Protein 1YNA (pdb70)

Radius of gyration: 15.25 Å; Cα contacts (8 Å, |Δi|>4): 532; chains: 1; bounding box: 39×31×36 Å

Nearest PDB structures (foldseek):
  1yna-assembly1_A  TM=1.005E+00  e=2.051E-40  Thermomyces lanuginosus
  1pvx-assembly1_A  TM=1.001E+00  e=3.755E-35  Paecilomyces variotii
  6kw9-assembly1_A  TM=9.902E-01  e=3.883E-29  Trichoderma reesei RUT C-30
  2d97-assembly1_A  TM=9.860E-01  e=4.570E-28  Trichoderma reesei
  2d98-assembly1_A  TM=9.862E-01  e=6.952E-28  Trichoderma reesei

B-factor: mean 19.56, std 10.35, range [6.0, 70.21]

Foldseek 3Di:
DDDWDWDDDQRKTKGKDWPPQWDKDKADDHDQKIKIWTAFTFKIKMGIHDFFDDLWFKKWKAWDWWWFDWKWKWWWFFFVPPTETETATQATDPDDPCPPFAWLAWFDFQHFIWTKGKDWDQQDQDPVGGHIYMYIYTYTPDHDRTDIGGSNRVLVSCVVSPDDPPGHGGDIGTMMMDGRTTTMIMMGMDTPD

CATH classification: 2.60.120.180

Secondary structure (DSSP, 8-state):
-PPPEEEEETTEEEEEEE-SSS-EEEEE-STTEEEEEE-SSSEEEEEEEESS--SS-EEEEEEEEEEESSEEEEEEEEEETTTEEEEEEEEESSS-TTTTPEEEEEEEETTEEEEEEEEEEEEEEETTEEEEEEEEEEEESS--SSEEEEHHHHHHHHHHTT----SEEEEEEEEEEEES-EEEEEEEEEE--

Solvent-accessible surface area: 8156 Å² total

Structure (mmCIF, N/CA/C/O backbone):
data_1YNA
#
_entry.id   1YNA
#
_cell.length_a   40.960
_cell.length_b   52.570
_cell.length_c   50.470
_cell.angle_alpha   90.00
_cell.angle_beta   100.43
_cell.angle_gamma   90.00
#
_symmetry.space_group_name_H-M   'P 1 21 1'
#
loop_
_entity.id
_entity.type
_entity.pdbx_description
1 polymer ENDO-1,4-BETA-XYLANASE
2 water water
#
loop_
_atom_site.group_PDB
_atom_site.id
_atom_site.type_symbol
_atom_site.label_atom_id
_atom_site.label_alt_id
_atom_site.label_comp_id
_atom_site.label_asym_id
_atom_site.label_entity_id
_atom_site.label_seq_id
_atom_site.pdbx_PDB_ins_code
_atom_site.Cartn_x
_atom_site.Cartn_y
_atom_site.Cartn_z
_atom_site.occupancy
_atom_site.B_iso_or_equiv
_atom_site.auth_seq_id
_atom_site.auth_comp_id
_atom_site.auth_asym_id
_atom_site.auth_atom_id
_atom_site.pdbx_PDB_model_num
ATOM 9 N N . THR A 1 2 ? -15.249 1.681 29.093 1.00 38.52 2 THR A N 1
ATOM 10 C CA . THR A 1 2 ? -14.215 1.220 28.194 1.00 30.24 2 THR A CA 1
ATOM 11 C C . THR A 1 2 ? -14.270 -0.245 27.861 1.00 24.55 2 THR A C 1
ATOM 12 O O . THR A 1 2 ? -14.192 -1.121 28.725 1.00 22.78 2 THR A O 1
ATOM 16 N N . THR A 1 3 ? -14.360 -0.549 26.561 1.00 19.35 3 THR A N 1
ATOM 17 C CA . THR A 1 3 ? -14.334 -1.945 26.118 1.00 15.88 3 THR A CA 1
ATOM 18 C C . THR A 1 3 ? -13.065 -2.621 26.639 1.00 15.74 3 THR A C 1
ATOM 19 O O . THR A 1 3 ? -11.967 -2.098 26.447 1.00 15.67 3 THR A O 1
ATOM 23 N N . PRO A 1 4 ? -13.235 -3.752 27.308 1.00 17.55 4 PRO A N 1
ATOM 24 C CA . PRO A 1 4 ? -12.104 -4.520 27.814 1.00 17.53 4 PRO A C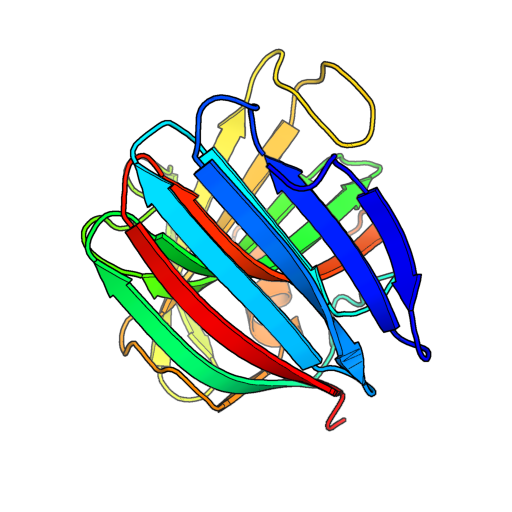A 1
ATOM 25 C C . PRO A 1 4 ? -11.174 -4.985 26.685 1.00 15.96 4 PRO A C 1
ATOM 26 O O . PRO A 1 4 ? -11.621 -5.281 25.582 1.00 15.62 4 PRO A O 1
ATOM 30 N N . ASN A 1 5 ? -9.892 -5.092 27.002 1.00 14.75 5 ASN A N 1
ATOM 31 C CA . ASN A 1 5 ? -8.916 -5.622 26.076 1.00 15.13 5 ASN A CA 1
ATOM 32 C C . ASN A 1 5 ? -9.331 -6.969 25.517 1.00 16.34 5 ASN A C 1
ATOM 33 O O . ASN A 1 5 ? -9.864 -7.827 26.206 1.00 15.07 5 ASN A O 1
ATOM 38 N N . SER A 1 6 ? -9.053 -7.163 24.224 1.00 15.23 6 SER A N 1
ATOM 39 C CA . SER A 1 6 ? -9.491 -8.392 23.564 1.00 14.86 6 SER A CA 1
ATOM 40 C C . SER A 1 6 ? -8.637 -8.646 22.310 1.00 14.87 6 SER A C 1
ATOM 41 O O . SER A 1 6 ? -8.156 -7.708 21.688 1.00 14.57 6 SER A O 1
ATOM 44 N N . GLU A 1 7 ? -8.489 -9.910 21.976 1.00 15.51 7 GLU A N 1
ATOM 45 C CA . GLU A 1 7 ? -7.726 -10.329 20.794 1.00 15.19 7 GLU A CA 1
ATOM 46 C C . GLU A 1 7 ? -8.288 -11.668 20.309 1.00 15.33 7 GLU A C 1
ATOM 47 O O . GLU A 1 7 ? -8.695 -12.493 21.121 1.00 16.36 7 GLU A O 1
ATOM 53 N N . GLY A 1 8 ? -8.330 -11.871 18.992 1.00 13.72 8 GLY A N 1
ATOM 54 C CA . GLY A 1 8 ? -8.802 -13.147 18.479 1.00 14.38 8 GLY A CA 1
ATOM 55 C C . GLY A 1 8 ? -9.342 -13.022 17.062 1.00 14.79 8 GLY A C 1
ATOM 56 O O . GLY A 1 8 ? -8.919 -12.143 16.317 1.00 12.32 8 GLY A O 1
ATOM 57 N N . TRP A 1 9 ? -10.256 -13.913 16.718 1.00 15.87 9 TRP A N 1
ATOM 58 C CA . TRP A 1 9 ? -10.861 -13.974 15.408 1.00 16.80 9 TRP A CA 1
ATOM 59 C C . TRP A 1 9 ? -12.280 -13.431 15.411 1.00 18.25 9 TRP A C 1
ATOM 60 O O . TRP A 1 9 ? -13.039 -13.639 16.356 1.00 18.69 9 TRP A O 1
ATOM 71 N N . HIS A 1 10 ? -12.630 -12.735 14.337 1.00 16.89 10 HIS A N 1
ATOM 72 C CA . HIS A 1 10 ? -13.992 -12.285 14.116 1.00 17.70 10 HIS A CA 1
ATOM 73 C C . HIS A 1 10 ? -14.300 -12.243 12.622 1.00 18.57 10 HIS A C 1
ATOM 74 O O . HIS A 1 10 ? -13.683 -11.485 11.874 1.00 16.42 10 HIS A O 1
ATOM 81 N N . ASP A 1 11 ? -15.223 -13.092 12.185 1.00 19.57 11 ASP A N 1
ATOM 82 C CA . ASP A 1 11 ? -15.671 -13.067 10.797 1.00 21.99 11 ASP A CA 1
ATOM 83 C C . ASP A 1 11 ? -14.543 -13.322 9.817 1.00 21.74 11 ASP A C 1
ATOM 84 O O . ASP A 1 11 ? -14.490 -12.729 8.730 1.00 23.64 11 ASP A O 1
ATOM 89 N N . GLY A 1 12 ? -13.623 -14.215 10.168 1.00 20.49 12 GLY A N 1
ATOM 90 C CA . GLY A 1 12 ? -12.551 -14.563 9.247 1.00 21.38 12 GLY A CA 1
ATOM 91 C C . GLY A 1 12 ? -11.358 -13.646 9.338 1.00 20.27 12 GLY A C 1
ATOM 92 O O . GLY A 1 12 ? -10.312 -13.916 8.733 1.00 22.74 12 GLY A O 1
ATOM 93 N N . TYR A 1 13 ? -11.467 -12.558 10.094 1.00 16.21 13 TYR A N 1
ATOM 94 C CA . TYR A 1 13 ? -10.342 -11.642 10.264 1.00 13.55 13 TYR A CA 1
ATOM 95 C C . TYR A 1 13 ? -9.785 -11.717 11.675 1.00 14.98 13 TYR A C 1
ATOM 96 O O . TYR A 1 13 ? -10.515 -11.966 12.633 1.00 17.22 13 TYR A O 1
ATOM 105 N N . TYR A 1 14 ? -8.478 -11.489 11.802 1.00 12.55 14 TYR A N 1
ATOM 106 C CA . TYR A 1 14 ? -7.898 -11.308 13.129 1.00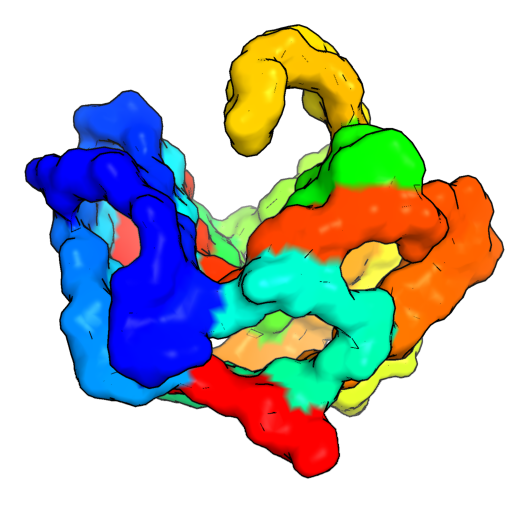 12.02 14 TYR A CA 1
ATOM 107 C C . TYR A 1 14 ? -8.172 -9.895 13.626 1.00 11.74 14 TYR A C 1
ATOM 108 O O . TYR A 1 14 ? -8.288 -8.949 12.858 1.00 12.11 14 TYR A O 1
ATOM 117 N N . TYR A 1 15 ? -8.275 -9.744 14.955 1.00 11.32 15 TYR A N 1
ATOM 118 C CA . TYR A 1 15 ? -8.399 -8.408 15.506 1.00 8.96 15 TYR A CA 1
ATOM 119 C C . TYR A 1 15 ? -7.638 -8.295 16.828 1.00 8.76 15 TYR A C 1
ATOM 120 O O . TYR A 1 15 ? -7.437 -9.288 17.521 1.00 10.09 15 TYR A O 1
ATOM 129 N N . SER A 1 16 ? -7.209 -7.084 17.121 1.00 11.00 16 SER A N 1
ATOM 130 C CA . SER A 1 16 ? -6.592 -6.744 18.391 1.00 12.40 16 SER A CA 1
ATOM 131 C C . SER A 1 16 ? -7.164 -5.416 18.891 1.00 12.35 16 SER A C 1
ATOM 132 O O . SER A 1 16 ? -7.284 -4.466 18.125 1.00 12.38 16 SER A O 1
ATOM 135 N N . TRP A 1 17 ? -7.535 -5.392 20.162 1.00 11.60 17 TRP A N 1
ATOM 136 C CA . TRP A 1 17 ? -8.012 -4.170 20.789 1.00 10.80 17 TRP A CA 1
ATOM 137 C C . TRP A 1 17 ? -7.334 -4.006 22.157 1.00 12.12 17 TRP A C 1
ATOM 138 O O . TRP A 1 17 ? -7.364 -4.913 22.983 1.00 12.15 17 TRP A O 1
ATOM 149 N N . TRP A 1 18 ? -6.671 -2.873 22.321 1.00 12.78 18 TRP A N 1
ATOM 150 C CA . TRP A 1 18 ? -5.930 -2.598 23.533 1.00 15.13 18 TRP A CA 1
ATOM 151 C C . TRP A 1 18 ? -5.998 -1.143 23.942 1.00 14.15 18 TRP A C 1
ATOM 152 O O . TRP A 1 18 ? -5.855 -0.224 23.142 1.00 13.71 18 TRP A O 1
ATOM 163 N N . SER A 1 19 ? -6.223 -0.908 25.239 1.00 12.99 19 SER A N 1
ATOM 164 C CA . SER A 1 19 ? -6.095 0.422 25.799 1.00 12.30 19 SER A CA 1
ATOM 165 C C . SER A 1 19 ? -5.470 0.352 27.192 1.00 14.90 19 SER A C 1
ATOM 166 O O . SER A 1 19 ? -5.460 -0.725 27.805 1.00 16.12 19 SER A O 1
ATOM 169 N N . ASP A 1 20 ? -4.914 1.460 27.650 1.00 17.52 20 ASP A N 1
ATOM 170 C CA . ASP A 1 20 ? -4.236 1.494 28.942 1.00 19.00 20 ASP A CA 1
ATOM 171 C C . ASP A 1 20 ? -5.208 1.648 30.096 1.00 20.65 20 ASP A C 1
ATOM 172 O O . ASP A 1 20 ? -4.791 1.708 31.259 1.00 28.57 20 ASP A O 1
ATOM 177 N N . GLY A 1 21 ? -6.495 1.731 29.795 1.00 20.69 21 GLY A N 1
ATOM 178 C CA . GLY A 1 21 ? -7.542 1.855 30.767 1.00 22.23 21 GLY A CA 1
ATOM 179 C C . GLY A 1 21 ? -7.839 3.269 31.202 1.00 24.42 21 GLY A C 1
ATOM 180 O O . GLY A 1 21 ? -8.829 3.507 31.907 1.00 30.28 21 GLY A O 1
ATOM 181 N N . GLY A 1 22 ? -7.022 4.235 30.797 1.00 20.95 22 GLY A N 1
ATOM 182 C CA . GLY A 1 22 ? -7.220 5.616 31.195 1.00 19.59 22 GLY A CA 1
ATOM 183 C C . GLY A 1 22 ? -8.158 6.371 30.296 1.00 21.30 22 GLY A C 1
ATOM 184 O O . GLY A 1 22 ? -8.738 7.402 30.667 1.00 20.10 22 GLY A O 1
ATOM 185 N N . ALA A 1 23 ? -8.340 5.882 29.060 1.00 20.50 23 ALA A N 1
ATOM 186 C CA . ALA A 1 23 ? -9.215 6.593 28.136 1.00 20.95 23 ALA A CA 1
ATOM 187 C C . ALA A 1 23 ? -10.630 6.024 28.149 1.00 21.52 23 ALA A C 1
ATOM 188 O O . ALA A 1 23 ? -10.836 4.838 28.408 1.00 22.26 23 ALA A O 1
ATOM 190 N N . GLN A 1 24 ? -11.584 6.883 27.846 1.00 21.20 24 GLN A N 1
ATOM 191 C CA . GLN A 1 24 ? -12.957 6.465 27.536 1.00 24.05 24 GLN A CA 1
ATOM 192 C C . GLN A 1 24 ? -12.983 6.006 26.066 1.00 20.54 24 GLN A C 1
ATOM 193 O O . GLN A 1 24 ? -12.566 6.767 25.193 1.00 22.86 24 GLN A O 1
ATOM 199 N N . ALA A 1 25 ? -13.387 4.769 25.819 1.00 16.25 25 ALA A N 1
ATOM 200 C CA . ALA A 1 25 ? -13.337 4.256 24.454 1.00 15.92 25 ALA A CA 1
ATOM 201 C C . ALA A 1 25 ? -14.229 3.054 24.233 1.00 15.78 25 ALA A C 1
ATOM 202 O O . ALA A 1 25 ? -14.357 2.159 25.066 1.00 16.32 25 ALA A O 1
ATOM 204 N N . THR A 1 26 ? -14.837 3.018 23.044 1.00 12.87 26 THR A N 1
ATOM 205 C CA . THR A 1 26 ? -15.665 1.876 22.655 1.00 13.07 26 THR A CA 1
ATOM 206 C C . THR A 1 26 ? -15.108 1.291 21.341 1.00 13.38 26 THR A C 1
ATOM 207 O O . THR A 1 26 ? -14.954 2.043 20.386 1.00 15.34 26 THR A O 1
ATOM 211 N N . TYR A 1 27 ? -14.771 0.024 21.380 1.00 12.69 27 TYR A N 1
ATOM 212 C CA . TYR A 1 27 ? -14.306 -0.721 20.219 1.00 12.76 27 TYR A CA 1
ATOM 213 C C . TYR A 1 27 ? -15.357 -1.757 19.820 1.00 13.72 27 TYR A C 1
ATOM 214 O O . TYR A 1 27 ? -15.847 -2.511 20.658 1.00 12.70 27 TYR A O 1
ATOM 223 N N . THR A 1 28 ? -15.711 -1.771 18.537 1.00 13.22 28 THR A N 1
ATOM 224 C CA . THR A 1 28 ? -16.713 -2.732 18.068 1.00 12.08 28 THR A CA 1
ATOM 225 C C . THR A 1 28 ? -16.250 -3.418 16.790 1.00 11.29 28 THR A C 1
ATOM 226 O O . THR A 1 28 ? -15.862 -2.771 15.825 1.00 12.77 28 THR A O 1
ATOM 230 N N . ASN A 1 29 ? -16.303 -4.749 16.796 1.00 12.88 29 ASN A N 1
ATOM 231 C CA . ASN A 1 29 ? -16.115 -5.499 15.559 1.00 12.53 29 ASN A CA 1
ATOM 232 C C . ASN A 1 29 ? -17.420 -5.488 14.751 1.00 13.43 29 ASN A C 1
ATOM 233 O O . ASN A 1 29 ? -18.422 -6.028 15.195 1.00 14.9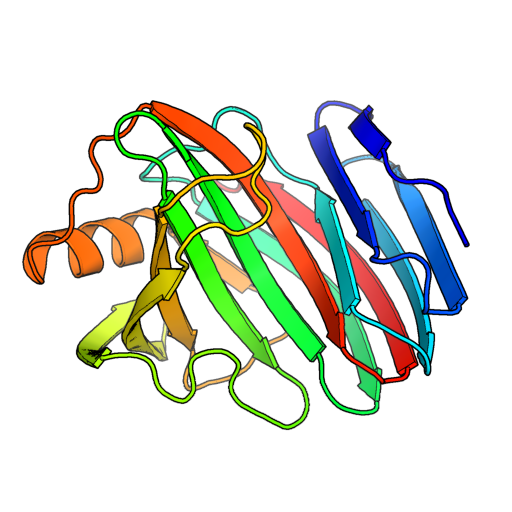8 29 ASN A O 1
ATOM 238 N N . LEU A 1 30 ? -17.347 -4.923 13.556 1.00 13.23 30 LEU A N 1
ATOM 239 C CA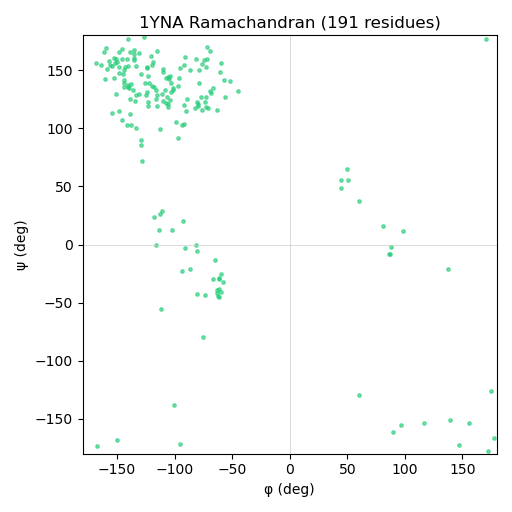 . LEU A 1 30 ? -18.464 -5.023 12.609 1.00 13.53 30 LEU A CA 1
ATOM 240 C C . LEU A 1 30 ? -18.252 -6.173 11.660 1.00 13.95 30 LEU A C 1
ATOM 241 O O . LEU A 1 30 ? -17.349 -7.004 11.869 1.00 13.93 30 LEU A O 1
ATOM 246 N N . GLU A 1 31 ? -19.082 -6.314 10.627 1.00 15.12 31 GLU A N 1
ATOM 247 C CA . GLU A 1 31 ? -18.978 -7.495 9.771 1.00 18.34 31 GLU A CA 1
ATOM 248 C C . GLU A 1 31 ? -17.753 -7.447 8.876 1.00 16.55 31 GLU A C 1
ATOM 249 O O . GLU A 1 31 ? -17.269 -6.377 8.505 1.00 15.33 31 GLU A O 1
ATOM 255 N N . GLY A 1 32 ? -17.261 -8.624 8.505 1.00 15.17 32 GLY A N 1
ATOM 256 C CA . GLY A 1 32 ? -16.137 -8.739 7.601 1.00 17.25 32 GLY A CA 1
ATOM 257 C C . GLY A 1 32 ? -14.889 -8.067 8.134 1.00 14.26 32 GLY A C 1
ATOM 258 O O . GLY A 1 32 ? -14.487 -8.291 9.281 1.00 14.50 32 GLY A O 1
ATOM 259 N N . GLY A 1 33 ? -14.272 -7.228 7.315 1.00 11.86 33 GLY A N 1
ATOM 260 C CA . GLY A 1 33 ? -13.044 -6.555 7.685 1.00 10.89 33 GLY A CA 1
ATOM 261 C C . GLY A 1 33 ? -13.265 -5.205 8.310 1.00 8.64 33 GLY A C 1
ATOM 262 O O . GLY A 1 33 ? -12.369 -4.355 8.343 1.00 11.15 33 GLY A O 1
ATOM 263 N N . THR A 1 34 ? -14.474 -4.966 8.827 1.00 9.07 34 THR A N 1
ATOM 264 C CA . THR A 1 34 ? -14.814 -3.652 9.346 1.00 9.62 34 THR A CA 1
ATOM 265 C C . THR A 1 34 ? -14.786 -3.620 10.871 1.00 10.22 34 THR A C 1
ATOM 266 O O . THR A 1 34 ? -15.229 -4.549 11.534 1.00 8.92 34 THR A O 1
ATOM 270 N N . TYR A 1 35 ? -14.249 -2.522 11.396 1.00 10.37 35 TYR A N 1
ATOM 271 C CA . TYR A 1 35 ? -14.291 -2.246 12.823 1.00 10.94 35 TYR A CA 1
ATOM 272 C C . TYR A 1 35 ? -14.585 -0.772 13.083 1.00 10.96 35 TYR A C 1
ATOM 273 O O . TYR A 1 35 ? -14.486 0.070 12.195 1.00 12.76 35 TYR A O 1
ATOM 282 N N . GLU A 1 36 ? -14.940 -0.467 14.321 1.00 10.77 36 GLU A N 1
ATOM 283 C CA . GLU A 1 36 ? -15.330 0.906 14.672 1.00 11.09 36 GLU A CA 1
ATOM 284 C C . GLU A 1 36 ? -14.753 1.232 16.061 1.00 9.97 36 GLU A C 1
ATOM 285 O O . GLU A 1 36 ? -14.813 0.392 16.954 1.00 12.84 36 GLU A O 1
ATOM 291 N N . ILE A 1 37 ? -14.183 2.412 16.176 1.00 9.63 37 ILE A N 1
ATOM 292 C CA . ILE A 1 37 ? -13.653 2.938 17.401 1.00 9.63 37 ILE A CA 1
ATOM 293 C C . ILE A 1 37 ? -14.138 4.351 17.675 1.00 11.11 37 ILE A C 1
ATOM 294 O O . ILE A 1 37 ? -14.082 5.233 16.817 1.00 13.68 37 ILE A O 1
ATOM 299 N N . SER A 1 38 ? -14.634 4.551 18.885 1.00 10.92 38 SER A N 1
ATOM 300 C CA . SER A 1 38 ? -14.992 5.903 19.336 1.00 11.05 38 SER A CA 1
ATOM 301 C C . SER A 1 38 ? -14.231 6.142 20.657 1.00 11.80 38 SER A C 1
ATOM 302 O O . SER A 1 38 ? -14.283 5.272 21.522 1.00 12.31 38 SER A O 1
ATOM 305 N N . TRP A 1 39 ? -13.526 7.257 20.745 1.00 12.17 39 TRP A N 1
ATOM 306 C CA . TRP A 1 39 ? -12.688 7.519 21.898 1.00 11.73 39 TRP A CA 1
ATOM 307 C C . TRP A 1 39 ? -12.718 8.958 22.371 1.00 11.60 39 TRP A C 1
ATOM 308 O O . TRP A 1 39 ? -12.961 9.891 21.612 1.00 10.19 39 TRP A O 1
ATOM 319 N N . GLY A 1 40 ? -12.446 9.123 23.664 1.00 12.03 40 GLY A N 1
ATOM 320 C CA . GLY A 1 40 ? -12.282 10.388 24.323 1.00 10.86 40 GLY A CA 1
ATOM 321 C C . GLY A 1 40 ? -10.960 10.454 25.085 1.00 9.59 40 GLY A C 1
ATOM 322 O O . GLY A 1 40 ? -10.212 9.478 25.097 1.00 9.99 40 GLY A O 1
ATOM 323 N N . ASP A 1 41 ? -10.698 11.586 25.705 1.00 10.41 41 ASP A N 1
ATOM 324 C CA . ASP A 1 41 ? -9.420 11.842 26.363 1.00 12.33 41 ASP A CA 1
ATOM 325 C C . ASP A 1 41 ? -9.135 10.830 27.455 1.00 13.06 41 ASP A C 1
ATOM 326 O O . ASP A 1 41 ? -10.039 10.223 28.032 1.00 15.80 41 ASP A O 1
ATOM 331 N N . GLY A 1 42 ? -7.851 10.642 27.785 1.00 13.51 42 GLY A N 1
ATOM 332 C CA . GLY A 1 42 ? -7.502 9.889 28.975 1.00 15.31 42 GLY A CA 1
ATOM 333 C C . GLY A 1 42 ? -6.383 8.936 28.846 1.00 15.42 42 GLY A C 1
ATOM 334 O O . GLY A 1 42 ? -5.745 8.499 29.821 1.00 13.70 42 GLY A O 1
ATOM 335 N N . GLY A 1 43 ? -6.040 8.497 27.609 1.00 13.36 43 GLY A N 1
ATOM 336 C CA . GLY A 1 43 ? -4.949 7.528 27.556 1.00 14.65 43 GLY A CA 1
ATOM 337 C C . GLY A 1 43 ? -4.657 7.033 26.154 1.00 14.07 43 GLY A C 1
ATOM 338 O O . GLY A 1 43 ? -5.092 7.616 25.168 1.00 13.47 43 GLY A O 1
ATOM 339 N N . ASN A 1 44 ? -3.882 5.960 26.098 1.00 14.50 44 ASN A N 1
ATOM 340 C CA . ASN A 1 44 ? -3.443 5.358 24.847 1.00 13.35 44 ASN A CA 1
ATOM 341 C C . ASN A 1 44 ? -4.345 4.189 24.483 1.00 11.95 44 ASN A C 1
ATOM 342 O O . ASN A 1 44 ? -4.712 3.368 25.325 1.00 11.65 44 ASN A O 1
ATOM 347 N N . LEU A 1 45 ? -4.715 4.110 23.207 1.00 10.92 45 LEU A N 1
ATOM 348 C CA . LEU A 1 45 ? -5.537 2.979 22.762 1.00 9.65 45 LEU A CA 1
ATOM 349 C C . LEU A 1 45 ? -5.179 2.646 21.302 1.00 9.85 45 LEU A C 1
ATOM 350 O O . LEU A 1 45 ? -4.824 3.539 20.539 1.00 11.65 45 LEU A O 1
ATOM 355 N N . VAL A 1 46 ? -5.282 1.371 20.976 1.00 10.09 46 VAL A N 1
ATOM 356 C CA . VAL A 1 46 ? -4.998 0.911 19.613 1.00 11.30 46 VAL A CA 1
ATOM 357 C C . VAL A 1 46 ? -5.808 -0.320 19.289 1.00 11.13 46 VAL A C 1
ATOM 358 O O . VAL A 1 46 ? -5.878 -1.286 20.050 1.00 11.11 46 VAL A O 1
ATOM 362 N N . GLY A 1 47 ? -6.501 -0.290 18.138 1.00 11.37 47 GLY A N 1
ATOM 363 C CA . GLY A 1 47 ? -7.261 -1.471 17.746 1.00 11.08 47 GLY A CA 1
ATOM 364 C C . GLY A 1 47 ? -7.416 -1.551 16.236 1.00 10.31 47 GLY A C 1
ATOM 365 O O . GLY A 1 47 ? -7.289 -0.547 15.545 1.00 9.72 47 GLY A O 1
ATOM 366 N N . GLY A 1 48 ? -7.722 -2.756 15.751 1.00 11.01 48 GLY A N 1
ATOM 367 C CA . GLY A 1 48 ? -7.956 -2.939 14.336 1.00 11.27 48 GLY A CA 1
ATOM 368 C C . GLY A 1 48 ? -8.062 -4.383 13.919 1.00 9.26 48 GLY A C 1
ATOM 369 O O . GLY A 1 48 ? -7.892 -5.294 14.727 1.00 9.26 48 GLY A O 1
ATOM 370 N N . LYS A 1 49 ? -8.335 -4.583 12.627 1.00 8.35 49 LYS A N 1
ATOM 371 C CA . LYS A 1 49 ? -8.527 -5.903 12.056 1.00 7.13 49 LYS A CA 1
ATOM 372 C C . LYS A 1 49 ? -7.472 -6.185 10.983 1.00 6.00 49 LYS A C 1
ATOM 373 O O . LYS A 1 49 ? -6.913 -5.265 10.394 1.00 8.51 49 LYS A O 1
ATOM 379 N N . GLY A 1 50 ? -7.246 -7.470 10.739 1.00 8.29 50 GLY A N 1
ATOM 380 C CA . GLY A 1 50 ? -6.292 -7.901 9.734 1.00 8.96 50 GLY A CA 1
ATOM 381 C C . GLY A 1 50 ? -6.118 -9.413 9.736 1.00 10.19 50 GLY A C 1
ATOM 382 O O . GLY A 1 50 ? -7.098 -10.151 9.654 1.00 12.82 50 GLY A O 1
ATOM 383 N N . TRP A 1 51 ? -4.874 -9.837 9.857 1.00 9.46 51 TRP A N 1
ATOM 384 C CA . TRP A 1 51 ? -4.454 -11.198 9.678 1.00 9.50 51 TRP A CA 1
ATOM 385 C C . TRP A 1 51 ? -3.487 -11.668 10.759 1.00 10.83 51 TRP A C 1
ATOM 386 O O . TRP A 1 51 ? -2.809 -10.875 11.408 1.00 11.14 51 TRP A O 1
ATOM 397 N N . ASN A 1 52 ? -3.424 -12.980 10.906 1.00 11.27 52 ASN A N 1
ATOM 398 C CA . ASN A 1 52 ? -2.413 -13.626 11.742 1.00 13.17 52 ASN A CA 1
ATOM 399 C C . ASN A 1 52 ? -2.208 -15.059 11.213 1.00 14.64 52 ASN A C 1
ATOM 400 O O . ASN A 1 52 ? -3.155 -15.846 11.275 1.00 17.83 52 ASN A O 1
ATOM 405 N N . PRO A 1 53 ? -1.043 -15.331 10.686 1.00 13.54 53 PRO A N 1
ATOM 406 C CA . PRO A 1 53 ? 0.098 -14.460 10.679 1.00 14.11 53 PRO A CA 1
ATOM 407 C C . PRO A 1 53 ? 0.103 -13.404 9.593 1.00 14.21 53 PRO A C 1
ATOM 408 O O . PRO A 1 53 ? -0.524 -13.522 8.546 1.00 15.95 53 PRO A O 1
ATOM 412 N N . GLY A 1 54 ? 0.905 -12.358 9.829 1.00 12.64 54 GLY A N 1
ATOM 413 C CA . GLY A 1 54 ? 1.193 -11.402 8.774 1.00 13.41 54 GLY A CA 1
ATOM 414 C C . GLY A 1 54 ? 2.127 -12.024 7.726 1.00 14.49 54 GLY A C 1
ATOM 415 O O . GLY A 1 54 ? 2.661 -13.109 7.940 1.00 14.37 54 GLY A O 1
ATOM 416 N N . LEU A 1 55 ? 2.291 -11.317 6.631 1.00 13.57 55 LEU A N 1
ATOM 417 C CA . LEU A 1 55 ? 3.231 -11.660 5.576 1.00 15.12 55 LEU A CA 1
ATOM 418 C C . LEU A 1 55 ? 4.174 -10.485 5.335 1.00 13.85 55 LEU A C 1
ATOM 419 O O . LEU A 1 55 ? 3.811 -9.335 5.581 1.00 15.86 55 LEU A O 1
ATOM 424 N N . ASN A 1 56 ? 5.386 -10.779 4.871 1.00 15.29 56 ASN A N 1
ATOM 425 C CA . ASN A 1 56 ? 6.296 -9.672 4.525 1.00 16.45 56 ASN A CA 1
ATOM 426 C C . ASN A 1 56 ? 5.708 -8.917 3.322 1.00 15.37 56 ASN A C 1
ATOM 427 O O . ASN A 1 56 ? 5.922 -7.717 3.178 1.00 20.95 56 ASN A O 1
ATOM 432 N N . ALA A 1 57 ? 4.974 -9.654 2.499 1.00 14.57 57 ALA A N 1
ATOM 433 C CA . ALA A 1 57 ? 4.413 -9.106 1.271 1.00 15.86 57 ALA A CA 1
ATOM 434 C C . ALA A 1 57 ? 2.932 -9.388 1.133 1.00 15.69 57 ALA A C 1
ATOM 435 O O . ALA A 1 57 ? 2.503 -10.411 0.607 1.00 24.55 57 ALA A O 1
ATOM 437 N N . ARG A 1 58 ? 2.118 -8.468 1.648 1.00 15.28 58 ARG A N 1
ATOM 438 C CA . ARG A 1 58 ? 0.668 -8.558 1.500 1.00 12.91 58 ARG A CA 1
ATOM 439 C C . ARG A 1 58 ? 0.168 -7.239 0.895 1.00 12.36 58 ARG A C 1
ATOM 440 O O . ARG A 1 58 ? 0.674 -6.181 1.259 1.00 14.83 58 ARG A O 1
ATOM 448 N N . ALA A 1 59 ? -0.776 -7.330 -0.026 1.00 12.84 59 ALA A N 1
ATOM 449 C CA . ALA A 1 59 ? -1.374 -6.093 -0.574 1.00 12.47 59 ALA A CA 1
ATOM 450 C C . ALA A 1 59 ? -2.605 -5.763 0.283 1.00 11.91 59 ALA A C 1
ATOM 451 O O . ALA A 1 59 ? -3.614 -6.450 0.197 1.00 12.61 59 ALA A O 1
ATOM 453 N N . ILE A 1 60 ? -2.444 -4.771 1.146 1.00 12.81 60 ILE A N 1
ATOM 454 C CA . ILE A 1 60 ? -3.489 -4.440 2.105 1.00 12.76 60 ILE A CA 1
ATOM 455 C C . ILE A 1 60 ? -4.244 -3.185 1.700 1.00 12.10 60 ILE A C 1
ATOM 456 O O . ILE A 1 60 ? -3.668 -2.121 1.507 1.00 16.57 60 ILE A O 1
ATOM 461 N N . HIS A 1 61 ? -5.565 -3.328 1.597 1.00 12.27 61 HIS A N 1
ATOM 462 C CA . HIS A 1 61 ? -6.412 -2.192 1.259 1.00 12.71 61 HIS A CA 1
ATOM 463 C C . HIS A 1 61 ? -7.204 -1.756 2.499 1.00 13.41 61 HIS A C 1
ATOM 464 O O . HIS A 1 61 ? -7.620 -2.588 3.298 1.00 14.56 61 HIS A O 1
ATOM 471 N N . PHE A 1 62 ? -7.378 -0.452 2.625 1.00 12.00 62 PHE A N 1
ATOM 472 C CA . PHE A 1 62 ? -8.166 0.112 3.705 1.00 12.36 62 PHE A CA 1
ATOM 473 C C . PHE A 1 62 ? -8.938 1.336 3.218 1.00 12.43 62 PHE A C 1
ATOM 474 O O . PHE A 1 62 ? -8.531 2.037 2.302 1.00 11.16 62 PHE A O 1
ATOM 482 N N . GLU A 1 63 ? -10.081 1.549 3.849 1.00 11.53 63 GLU A N 1
ATOM 483 C CA . GLU A 1 63 ? -10.924 2.694 3.546 1.00 13.06 63 GLU A CA 1
ATOM 484 C C . GLU A 1 63 ? -11.897 2.927 4.695 1.00 13.00 63 GLU A C 1
ATOM 485 O O . GLU A 1 63 ? -12.085 2.076 5.557 1.00 13.35 63 GLU A O 1
ATOM 491 N N . GLY A 1 64 ? -12.527 4.099 4.694 1.00 13.88 64 GLY A N 1
ATOM 492 C CA . GLY A 1 64 ? -13.580 4.340 5.663 1.00 13.64 64 GLY A CA 1
ATOM 493 C C . GLY A 1 64 ? -13.508 5.743 6.231 1.00 13.38 64 GLY A C 1
ATOM 494 O O . GLY A 1 64 ? -13.053 6.666 5.569 1.00 17.33 64 GLY A O 1
ATOM 495 N N . VAL A 1 65 ? -13.968 5.863 7.465 1.00 13.14 65 VAL A N 1
ATOM 496 C CA . VAL A 1 65 ? -14.045 7.152 8.145 1.00 14.53 65 VAL A CA 1
ATOM 497 C C . VAL A 1 65 ? -12.934 7.211 9.209 1.00 13.83 65 VAL A C 1
ATOM 498 O O . VAL A 1 65 ? -12.795 6.283 9.997 1.00 14.97 65 VAL A O 1
ATOM 502 N N . TYR A 1 66 ? -12.146 8.260 9.135 1.00 14.59 66 TYR A N 1
ATOM 503 C CA . TYR A 1 66 ? -11.064 8.502 10.084 1.00 15.27 66 TYR A CA 1
ATOM 504 C C . TYR A 1 66 ? -11.097 9.949 10.544 1.00 17.75 66 TYR A C 1
ATOM 505 O O . TYR A 1 66 ? -10.719 10.865 9.813 1.00 18.93 66 TYR A O 1
ATOM 514 N N . GLN A 1 67 ? -11.647 10.175 11.742 1.00 15.93 67 GLN A N 1
ATOM 515 C CA . GLN A 1 67 ? -11.883 11.536 12.209 1.00 15.85 67 GLN A CA 1
ATOM 516 C C . GLN A 1 67 ? -11.296 11.760 13.591 1.00 15.13 67 GLN A C 1
ATOM 517 O O . GLN A 1 67 ? -12.001 11.859 14.593 1.00 14.47 67 GLN A O 1
ATOM 523 N N . PRO A 1 68 ? -9.970 11.831 13.656 1.00 16.41 68 PRO A N 1
ATOM 524 C CA . PRO A 1 68 ? -9.332 12.115 14.951 1.00 16.63 68 PRO A CA 1
ATOM 525 C C . PRO A 1 68 ? -9.461 13.603 15.296 1.00 17.57 68 PRO A C 1
ATOM 526 O O . PRO A 1 68 ? -9.578 14.447 14.408 1.00 16.64 68 PRO A O 1
ATOM 530 N N . ASN A 1 69 ? -9.403 13.898 16.581 1.00 17.95 69 ASN A N 1
ATOM 531 C CA . ASN A 1 69 ? -9.269 15.288 17.047 1.00 20.86 69 ASN A CA 1
ATOM 532 C C . ASN A 1 69 ? -8.105 15.335 18.051 1.00 20.08 69 ASN A C 1
ATOM 533 O O . ASN A 1 69 ? -8.307 15.137 19.244 1.00 21.35 69 ASN A O 1
ATOM 538 N N . GLY A 1 70 ? -6.902 15.482 17.521 1.00 17.97 70 GLY A N 1
ATOM 539 C CA . GLY A 1 70 ? -5.696 15.455 18.318 1.00 17.97 70 GLY A CA 1
ATOM 540 C C . GLY A 1 70 ? -4.788 14.286 17.941 1.00 17.95 70 GLY A C 1
ATOM 541 O O . GLY A 1 70 ? -4.822 13.831 16.799 1.00 21.26 70 GLY A O 1
ATOM 542 N N . ASN A 1 71 ? -3.982 13.848 18.886 1.00 16.62 71 ASN A N 1
ATOM 543 C CA . ASN A 1 71 ? -2.966 12.837 18.716 1.00 15.33 71 ASN A CA 1
ATOM 544 C C . ASN A 1 71 ? -3.564 11.484 18.339 1.00 15.24 71 ASN A C 1
ATOM 545 O O . ASN A 1 71 ? -4.287 10.880 19.131 1.00 14.78 71 ASN A O 1
ATOM 550 N N . SER A 1 72 ? -3.240 11.022 17.139 1.00 12.32 72 SER A N 1
ATOM 551 C CA . SER A 1 72 ? -3.825 9.782 16.610 1.00 10.61 72 SER A CA 1
ATOM 552 C C . SER A 1 72 ? -3.057 9.364 15.353 1.00 9.52 72 SER A C 1
ATOM 553 O O . SER A 1 72 ? -2.454 10.190 14.674 1.00 12.03 72 SER A O 1
ATOM 556 N N . TYR A 1 73 ? -3.104 8.075 15.044 1.00 9.63 73 TYR A N 1
ATOM 557 C CA . TYR A 1 73 ? -2.570 7.611 13.781 1.00 11.57 73 TYR A CA 1
ATOM 558 C C . TYR A 1 73 ? -3.363 6.447 13.216 1.00 11.30 73 TYR A C 1
ATOM 559 O O . TYR A 1 73 ? -4.094 5.772 13.941 1.00 9.47 73 TYR A O 1
ATOM 568 N N . LEU A 1 74 ? -3.212 6.256 11.922 1.00 10.03 74 LEU A N 1
ATOM 569 C CA . LEU A 1 74 ? -3.790 5.128 11.182 1.00 10.14 74 LEU A CA 1
ATOM 570 C C . LEU A 1 74 ? -2.627 4.397 10.491 1.00 10.34 74 LEU A C 1
ATOM 571 O O . LEU A 1 74 ? -1.852 5.025 9.773 1.00 10.05 74 LEU A O 1
ATOM 576 N N . ALA A 1 75 ? -2.431 3.129 10.824 1.00 9.77 75 ALA A N 1
ATOM 577 C CA . ALA A 1 75 ? -1.234 2.431 10.351 1.00 10.82 75 ALA A CA 1
ATOM 578 C C . ALA A 1 75 ? -1.462 0.957 10.122 1.00 10.73 75 ALA A C 1
ATOM 579 O O . ALA A 1 75 ? -2.253 0.296 10.790 1.00 12.47 75 ALA A O 1
ATOM 581 N N . VAL A 1 76 ? -0.669 0.395 9.196 1.00 9.23 76 VAL A N 1
ATOM 582 C CA . VAL A 1 76 ? -0.497 -1.065 9.199 1.00 7.99 76 VAL A CA 1
ATOM 583 C C . VAL A 1 76 ? 0.485 -1.392 10.343 1.00 9.62 76 VAL A C 1
ATOM 584 O O . VAL A 1 76 ? 1.520 -0.741 10.457 1.00 12.24 76 VAL A O 1
ATOM 588 N N . TYR A 1 77 ? 0.073 -2.285 11.204 1.00 9.47 77 TYR A N 1
ATOM 589 C CA . TYR A 1 77 ? 0.740 -2.478 12.507 1.00 11.33 77 TYR A CA 1
ATOM 590 C C . TYR A 1 77 ? 0.816 -3.960 12.815 1.00 10.85 77 TYR A C 1
ATOM 591 O O . TYR A 1 77 ? -0.147 -4.710 12.641 1.00 11.65 77 TYR A O 1
ATOM 600 N N . GLY A 1 78 ? 1.984 -4.421 13.269 1.00 9.02 78 GLY A N 1
ATOM 601 C CA . GLY A 1 78 ? 2.080 -5.829 13.626 1.00 8.00 78 GLY A CA 1
ATOM 602 C C . GLY A 1 78 ? 3.349 -6.144 14.398 1.00 8.55 78 GLY A C 1
ATOM 603 O O . GLY A 1 78 ? 4.113 -5.246 14.754 1.00 11.71 78 GLY A O 1
ATOM 604 N N . TRP A 1 79 ? 3.557 -7.429 14.622 1.00 9.33 79 TRP A N 1
ATOM 605 C CA . TRP A 1 79 ? 4.720 -7.913 15.365 1.00 10.61 79 TRP A CA 1
ATOM 606 C C . TRP A 1 79 ? 5.349 -9.096 14.594 1.00 11.87 79 TRP A C 1
ATOM 607 O O . TRP A 1 79 ? 4.647 -9.812 13.895 1.00 11.77 79 TRP A O 1
ATOM 618 N N . THR A 1 80 ? 6.633 -9.271 14.802 1.00 10.89 80 THR A N 1
ATOM 619 C CA . THR A 1 80 ? 7.344 -10.497 14.576 1.00 10.82 80 THR A CA 1
ATOM 620 C C . THR A 1 80 ? 7.986 -10.963 15.908 1.00 12.10 80 THR A C 1
ATOM 621 O O . THR A 1 80 ? 8.115 -10.145 16.817 1.00 12.22 80 THR A O 1
ATOM 625 N N . ARG A 1 81 ? 8.353 -12.214 15.942 1.00 13.25 81 ARG A N 1
ATOM 626 C CA . ARG A 1 81 ? 9.134 -12.811 17.019 1.00 14.85 81 ARG A CA 1
ATOM 627 C C . ARG A 1 81 ? 10.456 -13.349 16.429 1.00 16.98 81 ARG A C 1
ATOM 628 O O . ARG A 1 81 ? 10.508 -13.667 15.245 1.00 15.15 81 ARG A O 1
ATOM 636 N N . ASN A 1 82 ? 11.469 -13.436 17.272 1.00 17.02 82 ASN A N 1
ATOM 637 C CA . ASN A 1 82 ? 12.755 -13.986 16.856 1.00 19.65 82 ASN A CA 1
ATOM 638 C C . ASN A 1 82 ? 13.247 -13.349 15.569 1.00 19.82 82 ASN A C 1
ATOM 639 O O . ASN A 1 82 ? 13.388 -14.028 14.548 1.00 24.21 82 ASN A O 1
ATOM 644 N N . PRO A 1 83 ? 13.536 -12.058 15.614 1.00 19.37 83 PRO A N 1
ATOM 645 C CA . PRO A 1 83 ? 13.454 -11.273 16.834 1.00 19.67 83 PRO A CA 1
ATOM 646 C C . PRO A 1 83 ? 12.106 -10.609 17.060 1.00 19.43 83 PRO A C 1
ATOM 647 O O . PRO A 1 83 ? 11.306 -10.419 16.151 1.00 13.48 83 PRO A O 1
ATOM 651 N N . LEU A 1 84 ? 11.879 -10.216 18.317 1.00 17.84 84 LEU A N 1
ATOM 652 C CA . LEU A 1 84 ? 10.685 -9.474 18.689 1.00 16.20 84 LEU A CA 1
ATOM 653 C C . LEU A 1 84 ? 10.753 -8.051 18.123 1.00 16.20 84 LEU A C 1
ATOM 654 O O . LEU A 1 84 ? 11.638 -7.278 18.493 1.00 13.80 84 LEU A O 1
ATOM 659 N N . VAL A 1 85 ? 9.810 -7.741 17.250 1.00 14.20 85 VAL A N 1
ATOM 660 C CA . VAL A 1 85 ? 9.764 -6.436 16.599 1.00 13.00 85 VAL A CA 1
ATOM 661 C C . VAL A 1 85 ? 8.302 -5.961 16.498 1.00 11.13 85 VAL A C 1
ATOM 662 O O . VAL A 1 85 ? 7.436 -6.758 16.160 1.00 13.12 85 VAL A O 1
ATOM 666 N N . GLU A 1 86 ? 8.105 -4.695 16.780 1.00 10.65 86 GLU A N 1
ATOM 667 C CA . GLU A 1 86 ? 6.811 -4.024 16.559 1.00 11.96 86 GLU A CA 1
ATOM 668 C C . GLU A 1 86 ? 6.985 -3.041 15.398 1.00 12.39 86 GLU A C 1
ATOM 669 O O . GLU A 1 86 ? 7.892 -2.204 15.432 1.00 14.95 86 GLU A O 1
ATOM 675 N N . TYR A 1 87 ? 6.170 -3.181 14.353 1.00 10.49 87 TYR A N 1
ATOM 676 C CA . TYR A 1 87 ? 6.385 -2.344 13.170 1.00 11.02 87 TYR A CA 1
ATOM 677 C C . TYR A 1 87 ? 5.129 -1.561 12.811 1.00 10.97 87 TYR A C 1
ATOM 678 O O . TYR A 1 87 ? 4.019 -1.965 13.160 1.00 10.59 87 TYR A O 1
ATOM 687 N N . TYR A 1 88 ? 5.339 -0.420 12.170 1.00 9.83 88 TYR A N 1
ATOM 688 C CA . TYR A 1 88 ? 4.321 0.532 11.818 1.00 10.38 88 TYR A CA 1
ATOM 689 C C . TYR A 1 88 ? 4.577 1.075 10.386 1.00 11.71 88 TYR A C 1
ATOM 690 O O . TYR A 1 88 ? 5.639 1.640 10.149 1.00 12.83 88 TYR A O 1
ATOM 699 N N . ILE A 1 89 ? 3.563 0.949 9.564 1.00 11.22 89 ILE A N 1
ATOM 700 C CA . ILE A 1 89 ? 3.510 1.694 8.287 1.00 9.61 89 ILE A CA 1
ATOM 701 C C . ILE A 1 89 ? 2.368 2.699 8.400 1.00 8.77 89 ILE A C 1
ATOM 702 O O . ILE A 1 89 ? 1.195 2.318 8.392 1.00 8.97 89 ILE A O 1
ATOM 707 N N . VAL A 1 90 ? 2.732 3.940 8.696 1.00 8.59 90 VAL A N 1
ATOM 708 C CA . VAL A 1 90 ? 1.796 4.972 9.081 1.00 8.98 90 VAL A CA 1
ATOM 709 C C . VAL A 1 90 ? 1.272 5.751 7.881 1.00 11.20 90 VAL A C 1
ATOM 710 O O . VAL A 1 90 ? 2.037 6.428 7.192 1.00 12.53 90 VAL A O 1
ATOM 714 N N . GLU A 1 91 ? -0.022 5.619 7.636 1.00 11.79 91 GLU A N 1
ATOM 715 C CA . GLU A 1 91 ? -0.677 6.161 6.455 1.00 10.82 91 GLU A CA 1
ATOM 716 C C . GLU A 1 91 ? -1.273 7.532 6.708 1.00 12.09 91 GLU A C 1
ATOM 717 O O . GLU A 1 91 ? -1.483 8.327 5.796 1.00 13.45 91 GLU A O 1
ATOM 723 N N . ASN A 1 92 ? -1.549 7.825 7.978 1.00 11.50 92 ASN A N 1
ATOM 724 C CA . ASN A 1 92 ? -2.120 9.135 8.335 1.00 10.37 92 ASN A CA 1
ATOM 725 C C . ASN A 1 92 ? -1.945 9.325 9.859 1.00 11.20 92 ASN A C 1
ATOM 726 O O . ASN A 1 92 ? -1.820 8.340 10.582 1.00 11.76 92 ASN A O 1
ATOM 731 N N . PHE A 1 93 ? -1.894 10.566 10.282 1.00 13.84 93 PHE A N 1
ATOM 732 C CA . PHE A 1 93 ? -1.739 10.897 11.694 1.00 18.46 93 PHE A CA 1
ATOM 733 C C . PHE A 1 93 ? -2.325 12.271 11.985 1.00 23.44 93 PHE A C 1
ATOM 734 O O . PHE A 1 93 ? -2.438 13.093 11.069 1.00 23.56 93 PHE A O 1
ATOM 742 N N . GLY A 1 94 ? -2.753 12.485 13.216 1.00 26.16 94 GLY A N 1
ATOM 743 C CA . GLY A 1 94 ? -3.479 13.680 13.597 1.00 28.70 94 GLY A CA 1
ATOM 744 C C . GLY A 1 94 ? -2.603 14.905 13.714 1.00 32.02 94 GLY A C 1
ATOM 745 O O . GLY A 1 94 ? -2.586 15.754 12.818 1.00 45.16 94 GLY A O 1
ATOM 746 N N . THR A 1 95 ? -1.885 15.033 14.827 1.00 31.34 95 THR A N 1
ATOM 747 C CA . THR A 1 95 ? -1.092 16.211 15.099 1.00 32.51 95 THR A CA 1
ATOM 748 C C . THR A 1 95 ? 0.392 15.967 15.069 1.00 33.80 95 THR A C 1
ATOM 749 O O . THR A 1 95 ? 1.143 16.623 14.335 1.00 43.11 95 THR A O 1
ATOM 753 N N . TYR A 1 96 ? 0.879 15.011 15.870 1.00 31.89 96 TYR A N 1
ATOM 754 C CA . TYR A 1 96 ? 2.316 14.756 15.885 1.00 33.70 96 TYR A CA 1
ATOM 755 C C . TYR A 1 96 ? 2.688 13.481 15.161 1.00 28.29 96 TYR A C 1
ATOM 756 O O . TYR A 1 96 ? 1.937 12.500 15.170 1.00 21.05 96 TYR A O 1
ATOM 765 N N . ASP A 1 97 ? 3.835 13.487 14.492 1.00 24.96 97 ASP A N 1
ATOM 766 C CA . ASP A 1 97 ? 4.331 12.273 13.816 1.00 23.11 97 ASP A CA 1
ATOM 767 C C . ASP A 1 97 ? 4.819 11.283 14.872 1.00 20.39 97 ASP A C 1
ATOM 768 O O . ASP A 1 97 ? 5.735 11.584 15.632 1.00 21.66 97 ASP A O 1
ATOM 773 N N . PRO A 1 98 ? 4.190 10.112 14.915 1.00 18.85 98 PRO A N 1
ATOM 774 C CA . PRO A 1 98 ? 4.462 9.147 15.966 1.00 18.79 98 PRO A CA 1
ATOM 775 C C . PRO A 1 98 ? 5.875 8.605 15.946 1.00 19.50 98 PRO A C 1
ATOM 776 O O . PRO A 1 98 ? 6.315 7.959 16.903 1.00 19.88 98 PRO A O 1
ATOM 780 N N . SER A 1 99 ? 6.606 8.843 14.856 1.00 18.21 99 SER A N 1
ATOM 781 C CA . SER A 1 99 ? 7.965 8.302 14.748 1.00 19.30 99 SER A CA 1
ATOM 782 C C . SER A 1 99 ? 8.990 9.294 15.284 1.00 22.24 99 SER A C 1
ATOM 783 O O . SER A 1 99 ? 10.189 9.010 15.303 1.00 24.15 99 SER A O 1
ATOM 786 N N . SER A 1 100 ? 8.522 10.467 15.693 1.00 24.92 100 SER A N 1
ATOM 787 C CA . SER A 1 100 ? 9.423 11.500 16.200 1.00 28.86 100 SER A CA 1
ATOM 788 C C . SER A 1 100 ? 10.439 10.914 17.174 1.00 29.01 100 SER A C 1
ATOM 789 O O . SER A 1 100 ? 10.090 10.166 18.083 1.00 30.11 100 SER A O 1
ATOM 792 N N . GLY A 1 101 ? 11.708 11.267 16.974 1.00 30.05 101 GLY A N 1
ATOM 793 C CA . GLY A 1 101 ? 12.769 10.796 17.843 1.00 30.94 101 GLY A CA 1
ATOM 794 C C . GLY A 1 101 ? 13.347 9.475 17.415 1.00 30.74 101 GLY A C 1
ATOM 795 O O . GLY A 1 101 ? 14.278 8.945 18.028 1.00 37.16 101 GLY A O 1
ATOM 796 N N . ALA A 1 102 ? 12.799 8.886 16.342 1.00 26.38 102 ALA A N 1
ATOM 797 C CA . ALA A 1 102 ? 13.398 7.621 15.870 1.00 23.60 102 ALA A CA 1
ATOM 798 C C . ALA A 1 102 ? 14.720 7.939 15.162 1.00 21.25 102 ALA A C 1
ATOM 799 O O . ALA A 1 102 ? 14.929 9.069 14.723 1.00 20.21 102 ALA A O 1
ATOM 801 N N . THR A 1 103 ? 15.585 6.946 15.060 1.00 19.55 103 THR A N 1
ATOM 802 C CA . THR A 1 103 ? 16.819 7.102 14.272 1.00 19.52 103 THR A CA 1
ATOM 803 C C . THR A 1 103 ? 16.456 7.092 12.780 1.00 19.66 103 THR A C 1
ATOM 804 O O . THR A 1 103 ? 15.780 6.172 12.322 1.00 17.65 103 THR A O 1
ATOM 808 N N . ASP A 1 104 ? 16.906 8.105 12.069 1.00 19.26 104 ASP A N 1
ATOM 809 C CA . ASP A 1 104 ? 16.560 8.292 10.658 1.00 20.79 104 ASP A CA 1
ATOM 810 C C . ASP A 1 104 ? 17.285 7.300 9.773 1.00 19.38 104 ASP A C 1
ATOM 811 O O . ASP A 1 104 ? 18.517 7.224 9.782 1.00 22.33 104 ASP A O 1
ATOM 816 N N . LEU A 1 105 ? 16.532 6.514 9.003 1.00 16.75 105 LEU A N 1
ATOM 817 C CA . LEU A 1 105 ? 17.119 5.494 8.148 1.00 15.49 105 LEU A CA 1
ATOM 818 C C . LEU A 1 105 ? 16.918 5.820 6.673 1.00 17.54 105 LEU A C 1
ATOM 819 O O . LEU A 1 105 ? 17.121 4.976 5.804 1.00 27.02 105 LEU A O 1
ATOM 824 N N . GLY A 1 106 ? 16.497 7.052 6.394 1.00 18.11 106 GLY A N 1
ATOM 825 C CA . GLY A 1 106 ? 16.309 7.486 5.024 1.00 18.85 106 GLY A CA 1
ATOM 826 C C . GLY A 1 106 ? 14.879 7.369 4.553 1.00 19.86 106 GLY A C 1
ATOM 827 O O . GLY A 1 106 ? 13.940 7.420 5.348 1.00 20.42 106 GLY A O 1
ATOM 828 N N . THR A 1 107 ? 14.699 7.257 3.241 1.00 19.97 107 THR A N 1
ATOM 829 C CA . THR A 1 107 ? 13.387 7.284 2.630 1.00 20.01 107 THR A CA 1
ATOM 830 C C . THR A 1 107 ? 13.240 6.180 1.584 1.00 20.06 107 THR A C 1
ATOM 831 O O . THR A 1 107 ? 14.210 5.590 1.126 1.00 21.02 107 THR A O 1
ATOM 835 N N . VAL A 1 108 ? 11.996 5.927 1.219 1.00 19.27 108 VAL A N 1
ATOM 836 C CA . VAL A 1 108 ? 11.671 4.990 0.153 1.00 18.82 108 VAL A CA 1
ATOM 837 C C . VAL A 1 108 ? 10.348 5.418 -0.496 1.00 20.20 108 VAL A C 1
ATOM 838 O O . VAL A 1 108 ? 9.543 6.095 0.146 1.00 20.60 108 VAL A O 1
ATOM 842 N N . GLU A 1 109 ? 10.150 5.022 -1.736 1.00 20.48 109 GLU A N 1
ATOM 843 C CA . GLU A 1 109 ? 8.905 5.348 -2.438 1.00 22.92 109 GLU A CA 1
ATOM 844 C C . GLU A 1 109 ? 8.034 4.102 -2.543 1.00 18.07 109 GLU A C 1
ATOM 845 O O . GLU A 1 109 ? 8.444 3.104 -3.125 1.00 19.94 109 GLU A O 1
ATOM 851 N N . CYS A 1 110 ? 6.850 4.158 -1.950 1.00 16.01 110 CYS A N 1
ATOM 852 C CA . CYS A 1 110 ? 5.926 3.021 -1.998 1.00 15.97 110 CYS A CA 1
ATOM 853 C C . CYS A 1 110 ? 4.503 3.568 -2.240 1.00 15.34 110 CYS A C 1
ATOM 854 O O . CYS A 1 110 ? 4.146 4.579 -1.648 1.00 15.31 110 CYS A O 1
ATOM 857 N N . ASP A 1 111 ? 3.776 2.884 -3.095 1.00 17.25 111 ASP A N 1
ATOM 858 C CA . ASP A 1 111 ? 2.372 3.187 -3.328 1.00 19.33 111 ASP A CA 1
ATOM 859 C C . ASP A 1 111 ? 2.109 4.670 -3.466 1.00 19.03 111 ASP A C 1
ATOM 860 O O . ASP A 1 111 ? 1.190 5.215 -2.849 1.00 20.00 111 ASP A O 1
ATOM 865 N N . GLY A 1 112 ? 2.905 5.338 -4.297 1.00 18.44 112 GLY A N 1
ATOM 866 C CA . GLY A 1 112 ? 2.674 6.685 -4.710 1.00 17.15 112 GLY A CA 1
ATOM 867 C C . GLY A 1 112 ? 3.093 7.762 -3.765 1.00 16.11 112 GLY A C 1
ATOM 868 O O . GLY A 1 112 ? 2.688 8.923 -3.901 1.00 19.53 112 GLY A O 1
ATOM 869 N N . SER A 1 113 ? 3.937 7.451 -2.774 1.00 14.92 113 SER A N 1
ATOM 870 C CA . SER A 1 113 ? 4.404 8.517 -1.872 1.00 13.10 113 SER A CA 1
ATOM 871 C C . SER A 1 113 ? 5.801 8.164 -1.334 1.00 12.64 113 SER A C 1
ATOM 872 O O . SER A 1 113 ? 6.174 7.000 -1.308 1.00 17.10 113 SER A O 1
ATOM 875 N N . ILE A 1 114 ? 6.507 9.177 -0.876 1.00 14.32 114 ILE A N 1
ATOM 876 C CA . ILE A 1 114 ? 7.753 8.979 -0.119 1.00 14.68 114 ILE A CA 1
ATOM 877 C C . ILE A 1 114 ? 7.370 8.610 1.333 1.00 14.47 114 ILE A C 1
ATOM 878 O O . ILE A 1 114 ? 6.399 9.171 1.848 1.00 15.76 114 ILE A O 1
ATOM 883 N N . TYR A 1 115 ? 8.083 7.675 1.907 1.00 13.17 115 TYR A N 1
ATOM 884 C CA . TYR A 1 115 ? 7.937 7.299 3.316 1.00 12.68 115 TYR A CA 1
ATOM 885 C C . TYR A 1 115 ? 9.278 7.546 4.036 1.00 13.56 115 TYR A C 1
ATOM 886 O O . TYR A 1 115 ? 10.332 7.222 3.489 1.00 13.84 115 TYR A O 1
ATOM 895 N N . ARG A 1 116 ? 9.212 8.115 5.224 1.00 13.40 116 ARG A N 1
ATOM 896 C CA . ARG A 1 116 ? 10.403 8.278 6.059 1.00 15.85 116 ARG A CA 1
ATOM 897 C C . ARG A 1 116 ? 10.578 7.032 6.945 1.00 15.32 116 ARG A C 1
ATOM 898 O O . ARG A 1 116 ? 9.644 6.646 7.641 1.00 14.13 116 ARG A O 1
ATOM 906 N N . LEU A 1 117 ? 11.748 6.433 6.867 1.00 13.83 117 LEU A N 1
ATOM 907 C CA . LEU A 1 117 ? 12.071 5.223 7.608 1.00 14.22 117 LEU A CA 1
ATOM 908 C C . LEU A 1 117 ? 12.813 5.571 8.898 1.00 15.22 117 LEU A C 1
ATOM 909 O O . LEU A 1 117 ? 13.642 6.467 8.925 1.00 15.37 117 LEU A O 1
ATOM 914 N N . GLY A 1 118 ? 12.525 4.807 9.949 1.00 15.37 118 GLY A N 1
ATOM 915 C CA . GLY A 1 118 ? 13.207 5.007 11.218 1.00 14.41 118 GLY A CA 1
ATOM 916 C C . GLY A 1 118 ? 13.123 3.791 12.107 1.00 13.87 118 GLY A C 1
ATOM 917 O O . GLY A 1 118 ? 12.370 2.849 11.864 1.00 14.39 118 GLY A O 1
ATOM 918 N N . LYS A 1 119 ? 13.910 3.808 13.183 1.00 14.82 119 LYS A N 1
ATOM 919 C CA . LYS A 1 119 ? 13.844 2.730 14.159 1.00 15.14 119 LYS A CA 1
ATOM 920 C C . LYS A 1 119 ? 14.073 3.293 15.561 1.00 15.86 119 LYS A C 1
ATOM 921 O O . LYS A 1 119 ? 14.798 4.272 15.717 1.00 15.28 119 LYS A O 1
ATOM 927 N N . THR A 1 120 ? 13.412 2.698 16.535 1.00 17.46 120 THR A N 1
ATOM 928 C CA . THR A 1 120 ? 13.622 3.035 17.942 1.00 20.37 120 THR A CA 1
ATOM 929 C C . THR A 1 120 ? 13.710 1.726 18.743 1.00 19.89 120 THR A C 1
ATOM 930 O O . THR A 1 120 ? 13.388 0.662 18.223 1.00 17.11 120 THR A O 1
ATOM 934 N N . THR A 1 121 ? 14.160 1.826 19.981 1.00 21.47 121 THR A N 1
ATOM 935 C CA . THR A 1 121 ? 14.238 0.650 20.844 1.00 23.47 121 THR A CA 1
ATOM 936 C C . THR A 1 121 ? 13.454 0.897 22.131 1.00 24.02 121 THR A C 1
ATOM 937 O O . THR A 1 121 ? 13.571 1.957 22.739 1.00 24.06 121 THR A O 1
ATOM 941 N N . ARG A 1 122 ? 12.611 -0.062 22.484 1.00 25.66 122 ARG A N 1
ATOM 942 C CA . ARG A 1 122 ? 11.844 0.017 23.731 1.00 28.26 122 ARG A CA 1
ATOM 943 C C . ARG A 1 122 ? 12.450 -0.963 24.740 1.00 28.27 122 ARG A C 1
ATOM 944 O O . ARG A 1 122 ? 12.562 -2.156 24.458 1.00 25.58 122 ARG A O 1
ATOM 952 N N . VAL A 1 123 ? 12.887 -0.436 25.876 1.00 30.46 123 VAL A N 1
ATOM 953 C CA . VAL A 1 123 ? 13.539 -1.280 26.882 1.00 32.30 123 VAL A CA 1
ATOM 954 C C . VAL A 1 123 ? 12.568 -1.613 28.006 1.00 30.93 123 VAL A C 1
ATOM 955 O O . VAL A 1 123 ? 11.843 -0.742 28.486 1.00 30.94 123 VAL A O 1
ATOM 959 N N . ASN A 1 124 ? 12.517 -2.885 28.377 1.00 32.40 124 ASN A N 1
ATOM 960 C CA . ASN A 1 124 ? 11.617 -3.344 29.429 1.00 33.48 124 ASN A CA 1
ATOM 961 C C . ASN A 1 124 ? 10.231 -2.7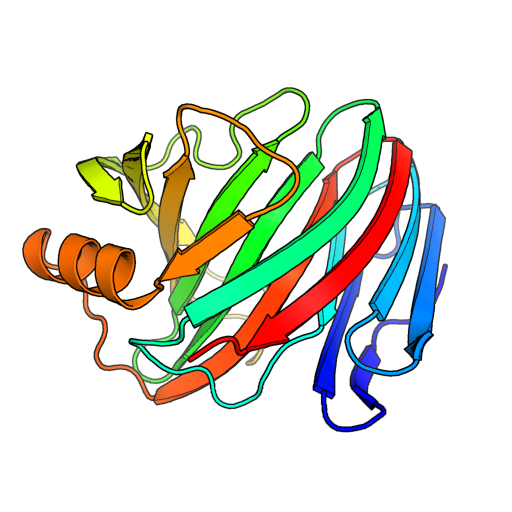47 29.286 1.00 30.64 124 ASN A C 1
ATOM 962 O O . ASN A 1 124 ? 9.700 -2.127 30.210 1.00 32.59 124 ASN A O 1
ATOM 967 N N . ALA A 1 125 ? 9.631 -2.938 28.109 1.00 27.22 125 ALA A N 1
ATOM 968 C CA . ALA A 1 125 ? 8.315 -2.401 27.829 1.00 25.67 125 ALA A CA 1
ATOM 969 C C . ALA A 1 125 ? 7.284 -3.506 27.603 1.00 24.16 125 ALA A C 1
ATOM 970 O O . ALA A 1 125 ? 7.626 -4.667 27.390 1.00 23.56 125 ALA A O 1
ATOM 972 N N . PRO A 1 126 ? 6.019 -3.119 27.619 1.00 24.41 126 PRO A N 1
ATOM 973 C CA . PRO A 1 126 ? 4.916 -4.063 27.437 1.00 26.41 126 PRO A CA 1
ATOM 974 C C . PRO A 1 126 ? 4.880 -4.588 25.997 1.00 25.36 126 PRO A C 1
ATOM 975 O O . PRO A 1 126 ? 4.927 -3.804 25.053 1.00 22.31 126 PRO A O 1
ATOM 979 N N . SER A 1 127 ? 4.770 -5.901 25.861 1.00 24.01 127 SER A N 1
ATOM 980 C CA . SER A 1 127 ? 4.712 -6.514 24.532 1.00 21.20 127 SER A CA 1
ATOM 981 C C . SER A 1 127 ? 3.708 -7.655 24.505 1.00 22.73 127 SER A C 1
ATOM 982 O O . SER A 1 127 ? 3.111 -8.002 25.524 1.00 21.82 127 SER A O 1
ATOM 985 N N . ILE A 1 128 ? 3.524 -8.253 23.329 1.00 21.78 128 ILE A N 1
ATOM 986 C CA . ILE A 1 128 ? 2.607 -9.384 23.208 1.00 20.50 128 ILE A CA 1
ATOM 987 C C . ILE A 1 128 ? 3.065 -10.523 24.125 1.00 21.22 128 ILE A C 1
ATOM 988 O O . ILE A 1 128 ? 2.258 -11.351 24.536 1.00 26.73 128 ILE A O 1
ATOM 993 N N . ASP A 1 129 ? 4.358 -10.547 24.417 1.00 20.10 129 ASP A N 1
ATOM 994 C CA . ASP A 1 129 ? 4.966 -11.607 25.190 1.00 19.50 129 ASP A CA 1
ATOM 995 C C . ASP A 1 129 ? 5.430 -11.158 26.561 1.00 20.98 129 ASP A C 1
ATOM 996 O O . ASP A 1 129 ? 6.384 -11.697 27.126 1.00 24.60 129 ASP A O 1
ATOM 1001 N N . GLY A 1 130 ? 4.757 -10.157 27.120 1.00 22.32 130 GLY A N 1
ATOM 1002 C CA . GLY A 1 130 ? 5.120 -9.652 28.434 1.00 24.26 130 GLY A CA 1
ATOM 1003 C C . GLY A 1 130 ? 6.137 -8.532 28.361 1.00 25.42 130 GLY A C 1
ATOM 1004 O O . GLY A 1 130 ? 6.313 -7.900 27.317 1.00 20.57 130 GLY A O 1
ATOM 1005 N N . THR A 1 131 ? 6.810 -8.272 29.477 1.00 25.33 131 THR A N 1
ATOM 1006 C CA . THR A 1 131 ? 7.806 -7.202 29.530 1.00 25.54 131 THR A CA 1
ATOM 1007 C C . THR A 1 131 ? 9.083 -7.613 28.841 1.00 25.55 131 THR A C 1
ATOM 1008 O O . THR A 1 131 ? 9.747 -8.583 29.212 1.00 30.81 131 THR A O 1
ATOM 1012 N N . GLN A 1 132 ? 9.428 -6.912 27.750 1.00 23.45 132 GLN A N 1
ATOM 1013 C CA . GLN A 1 132 ? 10.581 -7.325 26.960 1.00 22.04 132 GLN A CA 1
ATOM 1014 C C . GLN A 1 132 ? 11.314 -6.119 26.379 1.00 20.05 132 GLN A C 1
ATOM 1015 O O . GLN A 1 132 ? 10.815 -5.004 26.374 1.00 22.70 132 GLN A O 1
ATOM 1021 N N . THR A 1 133 ? 12.506 -6.387 25.850 1.00 20.80 133 THR A N 1
ATOM 1022 C CA . THR A 1 133 ? 13.208 -5.337 25.100 1.00 22.40 133 THR A CA 1
ATOM 1023 C C . THR A 1 133 ? 13.065 -5.633 23.611 1.00 21.58 133 THR A C 1
ATOM 1024 O O . THR A 1 133 ? 13.199 -6.782 23.185 1.00 21.33 133 THR A O 1
ATOM 1028 N N . PHE A 1 134 ? 12.685 -4.617 22.842 1.00 19.07 134 PHE A N 1
ATOM 1029 C CA . PHE A 1 134 ? 12.407 -4.849 21.427 1.00 15.75 134 PHE A CA 1
ATOM 1030 C C . PHE A 1 134 ? 12.549 -3.581 20.610 1.00 15.87 134 PHE A C 1
ATOM 1031 O O . PHE A 1 134 ? 12.427 -2.466 21.116 1.00 16.35 134 PHE A O 1
ATOM 1039 N N . ASP A 1 135 ? 12.777 -3.757 19.307 1.00 15.25 135 ASP A N 1
ATOM 1040 C CA . ASP A 1 135 ? 12.855 -2.622 18.402 1.00 14.96 135 ASP A CA 1
ATOM 1041 C C . ASP A 1 135 ? 11.467 -2.320 17.805 1.00 12.38 135 ASP A C 1
ATOM 1042 O O . ASP A 1 135 ? 10.636 -3.218 17.706 1.00 12.33 135 ASP A O 1
ATOM 1047 N N . GLN A 1 136 ? 11.287 -1.078 17.425 1.00 10.87 136 GLN A N 1
ATOM 1048 C CA . GLN A 1 136 ? 10.161 -0.625 16.626 1.00 12.30 136 GLN A CA 1
ATOM 1049 C C . GLN A 1 136 ? 10.691 -0.133 15.255 1.00 13.27 136 GLN A C 1
ATOM 1050 O O . GLN A 1 136 ? 11.595 0.703 15.243 1.00 14.49 136 GLN A O 1
ATOM 1056 N N . TYR A 1 137 ? 10.104 -0.639 14.193 1.00 11.14 137 TYR A N 1
ATOM 1057 C CA . TYR A 1 137 ? 10.420 -0.156 12.845 1.00 10.24 137 TYR A CA 1
ATOM 1058 C C . TYR A 1 137 ? 9.289 0.792 12.388 1.00 11.94 137 TYR A C 1
ATOM 1059 O O . TYR A 1 137 ? 8.119 0.474 12.594 1.00 11.04 137 TYR A O 1
ATOM 1068 N N . TRP A 1 138 ? 9.671 1.914 11.817 1.00 11.92 138 TRP A N 1
ATOM 1069 C CA . TRP A 1 138 ? 8.737 2.937 11.367 1.00 11.19 138 TRP A CA 1
ATOM 1070 C C . TRP A 1 138 ? 8.912 3.212 9.857 1.00 13.30 138 TRP A C 1
ATOM 1071 O O . TRP A 1 138 ? 10.029 3.315 9.373 1.00 10.99 138 TRP A O 1
ATOM 1082 N N . SER A 1 139 ? 7.784 3.365 9.192 1.00 12.27 139 SER A N 1
ATOM 1083 C CA . SER A 1 139 ? 7.712 3.892 7.834 1.00 10.75 139 SER A CA 1
ATOM 1084 C C . SER A 1 139 ? 6.510 4.838 7.744 1.00 10.83 139 SER A C 1
ATOM 1085 O O . SER A 1 139 ? 5.371 4.406 7.930 1.00 12.58 139 SER A O 1
ATOM 1088 N N . VAL A 1 140 ? 6.788 6.125 7.577 1.00 9.78 140 VAL A N 1
ATOM 1089 C CA . VAL A 1 140 ? 5.775 7.152 7.719 1.00 10.11 140 VAL A CA 1
ATOM 1090 C C . VAL A 1 140 ? 5.509 7.878 6.412 1.00 11.69 140 VAL A C 1
ATOM 1091 O O . VAL A 1 140 ? 6.413 8.494 5.849 1.00 11.45 140 VAL A O 1
ATOM 1095 N N . ARG A 1 141 ? 4.271 7.786 5.945 1.00 11.70 141 ARG A N 1
ATOM 1096 C CA . ARG A 1 141 ? 3.854 8.333 4.671 1.00 11.84 141 ARG A CA 1
ATOM 1097 C C . ARG A 1 141 ? 3.850 9.845 4.655 1.00 13.41 141 ARG A C 1
ATOM 1098 O O . ARG A 1 141 ? 3.303 10.518 5.536 1.00 14.64 141 ARG A O 1
ATOM 1106 N N . GLN A 1 142 ? 4.471 10.416 3.619 1.00 11.31 142 GLN A N 1
ATOM 1107 C CA . GLN A 1 142 ? 4.507 11.870 3.487 1.00 11.55 142 GLN A CA 1
ATOM 1108 C C . GLN A 1 142 ? 3.154 12.425 3.068 1.00 11.66 142 GLN A C 1
ATOM 1109 O O . GLN A 1 142 ? 2.714 13.453 3.590 1.00 15.35 142 GLN A O 1
ATOM 1115 N N . ASP A 1 143 ? 2.503 11.778 2.104 1.00 12.29 143 ASP A N 1
ATOM 1116 C CA . ASP A 1 143 ? 1.210 12.233 1.602 1.00 12.38 143 ASP A CA 1
ATOM 1117 C C . ASP A 1 143 ? 0.070 11.463 2.277 1.00 13.82 143 ASP A C 1
ATOM 1118 O O . ASP A 1 143 ? -0.334 10.391 1.822 1.00 13.66 143 ASP A O 1
ATOM 1123 N N . LYS A 1 144 ? -0.422 12.031 3.369 1.00 13.74 144 LYS A N 1
ATOM 1124 C CA . LYS A 1 144 ? -1.429 11.405 4.198 1.00 17.66 144 LYS A CA 1
ATOM 1125 C C . LYS A 1 144 ? -2.693 11.061 3.433 1.00 16.65 144 LYS A C 1
ATOM 1126 O O . LYS A 1 144 ? -3.155 11.805 2.573 1.00 14.95 144 LYS A O 1
ATOM 1132 N N . ARG A 1 145 ? -3.278 9.904 3.750 1.00 14.89 145 ARG A N 1
ATOM 1133 C CA . ARG A 1 145 ? -4.526 9.506 3.089 1.00 14.32 145 ARG A CA 1
ATOM 1134 C C . ARG A 1 145 ? -5.389 8.6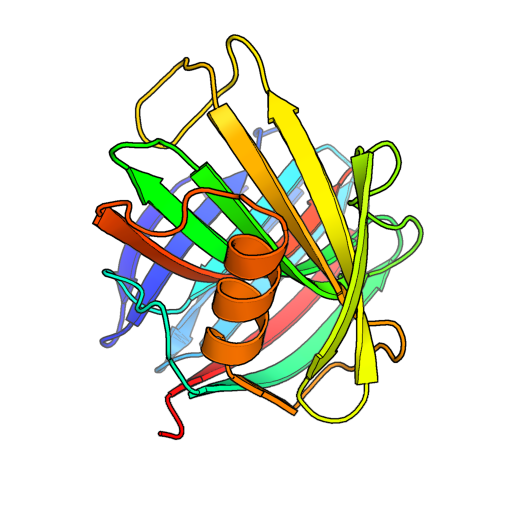76 4.029 1.00 14.32 145 ARG A C 1
ATOM 1135 O O . ARG A 1 145 ? -4.901 8.152 5.028 1.00 15.12 145 ARG A O 1
ATOM 1143 N N . THR A 1 146 ? -6.664 8.502 3.669 1.00 14.75 146 THR A N 1
ATOM 1144 C CA . THR A 1 146 ? -7.552 7.686 4.498 1.00 16.19 146 THR A CA 1
ATOM 1145 C C . THR A 1 146 ? -8.039 6.453 3.780 1.00 17.83 146 THR A C 1
ATOM 1146 O O . THR A 1 146 ? -8.773 5.624 4.332 1.00 22.43 146 THR A O 1
ATOM 1150 N N . SER A 1 147 ? -7.620 6.274 2.527 1.00 16.01 147 SER A N 1
ATOM 1151 C CA . SER A 1 147 ? -7.903 5.036 1.822 1.00 17.11 147 SER A CA 1
ATOM 1152 C C . SER A 1 147 ? -6.801 4.732 0.808 1.00 15.90 147 SER A C 1
ATOM 1153 O O . SER A 1 147 ? -6.087 5.624 0.371 1.00 15.34 147 SER A O 1
ATOM 1156 N N . GLY A 1 148 ? -6.685 3.454 0.453 1.00 14.06 148 GLY A N 1
ATOM 1157 C CA . GLY A 1 148 ? -5.683 3.051 -0.515 1.00 15.55 148 GLY A CA 1
ATOM 1158 C C . GLY A 1 148 ? -5.148 1.661 -0.243 1.00 15.31 148 GLY A C 1
ATOM 1159 O O . GLY A 1 148 ? -5.647 0.931 0.606 1.00 13.28 148 GLY A O 1
ATOM 1160 N N . THR A 1 149 ? -4.118 1.293 -0.998 1.00 15.19 149 THR A N 1
ATOM 1161 C CA . THR A 1 149 ? -3.488 -0.011 -0.859 1.00 14.34 149 THR A CA 1
ATOM 1162 C C . THR A 1 149 ? -2.039 0.174 -0.390 1.00 13.91 149 THR A C 1
ATOM 1163 O O . THR A 1 149 ? -1.325 1.028 -0.913 1.00 12.79 149 THR A O 1
ATOM 1167 N N . VAL A 1 150 ? -1.669 -0.606 0.604 1.00 12.89 150 VAL A N 1
ATOM 1168 C CA . VAL A 1 150 ? -0.288 -0.691 1.058 1.00 12.03 150 VAL A CA 1
ATOM 1169 C C . VAL A 1 150 ? 0.299 -2.036 0.626 1.00 11.17 150 VAL A C 1
ATOM 1170 O O . VAL A 1 150 ? -0.235 -3.086 0.960 1.00 14.26 150 VAL A O 1
ATOM 1174 N N . GLN A 1 151 ? 1.381 -1.971 -0.137 1.00 13.72 151 GLN A N 1
ATOM 1175 C CA . GLN A 1 151 ? 2.127 -3.215 -0.432 1.00 15.65 151 GLN A CA 1
ATOM 1176 C C . GLN A 1 151 ? 3.239 -3.331 0.621 1.00 13.24 151 GLN A C 1
ATOM 1177 O O . GLN A 1 151 ? 4.214 -2.589 0.575 1.00 13.72 151 GLN A O 1
ATOM 1183 N N . THR A 1 152 ? 3.009 -4.197 1.602 1.00 12.87 152 THR A N 1
ATOM 1184 C CA . THR A 1 152 ? 3.902 -4.231 2.761 1.00 12.75 152 THR A CA 1
ATOM 1185 C C . THR A 1 152 ? 5.321 -4.593 2.368 1.00 13.89 152 THR A C 1
ATOM 1186 O O . THR A 1 152 ? 6.281 -4.166 3.013 1.00 15.07 152 THR A O 1
ATOM 1190 N N . GLY A 1 153 ? 5.464 -5.372 1.297 1.00 14.45 153 GLY A N 1
ATOM 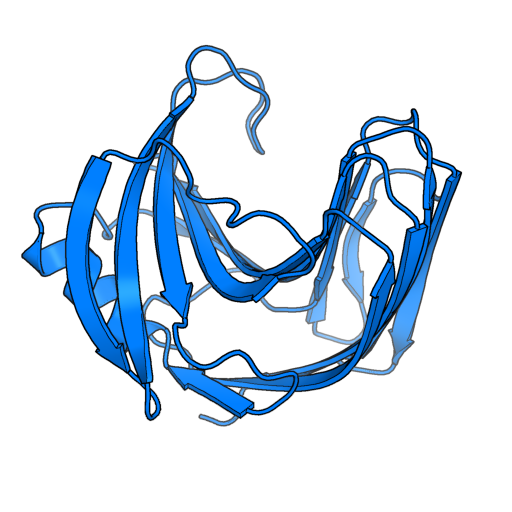1191 C CA . GLY A 1 153 ? 6.766 -5.805 0.828 1.00 13.53 153 GLY A CA 1
ATOM 1192 C C . GLY A 1 153 ? 7.686 -4.659 0.493 1.00 15.01 153 GLY A C 1
ATOM 1193 O O . GLY A 1 153 ? 8.913 -4.764 0.639 1.00 15.39 153 GLY A O 1
ATOM 1194 N N . CYS A 1 154 ? 7.114 -3.552 0.025 1.00 14.45 154 CYS A N 1
ATOM 1195 C CA . CYS A 1 154 ? 7.904 -2.365 -0.295 1.00 15.13 154 CYS A CA 1
ATOM 1196 C C . CYS A 1 154 ? 8.606 -1.836 0.949 1.00 15.52 154 CYS A C 1
ATOM 1197 O O . CYS A 1 154 ? 9.753 -1.405 0.892 1.00 14.46 154 CYS A O 1
ATOM 1200 N N . HIS A 1 155 ? 7.919 -1.899 2.092 1.00 13.59 155 HIS A N 1
ATOM 1201 C CA . HIS A 1 155 ? 8.463 -1.377 3.336 1.00 11.30 155 HIS A CA 1
ATOM 1202 C C . HIS A 1 155 ? 9.428 -2.334 4.001 1.00 10.57 155 HIS A C 1
ATOM 1203 O O . HIS A 1 155 ? 10.481 -1.921 4.503 1.00 13.29 155 HIS A O 1
ATOM 1210 N N . PHE A 1 156 ? 9.088 -3.617 4.017 1.00 10.07 156 PHE A N 1
ATOM 1211 C CA . PHE A 1 156 ? 9.989 -4.633 4.538 1.00 12.83 156 PHE A CA 1
ATOM 1212 C C . PHE A 1 156 ? 11.300 -4.675 3.770 1.00 13.83 156 PHE A C 1
ATOM 1213 O O . PHE A 1 156 ? 12.375 -4.785 4.360 1.00 15.43 156 PHE A O 1
ATOM 1221 N N . ASP A 1 157 ? 11.239 -4.546 2.442 1.00 14.31 157 ASP A N 1
ATOM 1222 C CA . ASP A 1 157 ? 12.470 -4.524 1.641 1.00 15.88 157 ASP A CA 1
ATOM 1223 C C . ASP A 1 157 ? 13.326 -3.312 2.017 1.00 16.79 157 ASP A C 1
ATOM 1224 O O . ASP A 1 157 ? 14.545 -3.409 2.103 1.00 18.79 157 ASP A O 1
ATOM 1229 N N . ALA A 1 158 ? 12.665 -2.172 2.201 1.00 15.05 158 ALA A N 1
ATOM 1230 C CA . ALA A 1 158 ? 13.338 -0.946 2.582 1.00 14.47 158 ALA A CA 1
ATOM 1231 C C . ALA A 1 158 ? 14.028 -1.083 3.932 1.00 15.05 158 ALA A C 1
ATOM 1232 O O . ALA A 1 158 ? 15.168 -0.669 4.108 1.00 12.21 158 ALA A O 1
ATOM 1234 N N . TRP A 1 159 ? 13.317 -1.662 4.906 1.00 15.10 159 TRP A N 1
ATOM 1235 C CA . TRP A 1 159 ? 13.918 -1.866 6.229 1.00 13.98 159 TRP A CA 1
ATOM 1236 C C . TRP A 1 159 ? 15.113 -2.811 6.127 1.00 15.10 159 TRP A C 1
ATOM 1237 O O . TRP A 1 159 ? 16.140 -2.608 6.768 1.00 14.99 159 TRP A O 1
ATOM 1248 N N . ALA A 1 160 ? 14.987 -3.847 5.294 1.00 14.83 160 ALA A N 1
ATOM 1249 C CA . ALA A 1 160 ? 16.090 -4.779 5.106 1.00 15.02 160 ALA A CA 1
ATOM 1250 C C . ALA A 1 160 ? 17.315 -4.094 4.518 1.00 17.33 160 ALA A C 1
ATOM 1251 O O . ALA A 1 160 ? 18.441 -4.325 4.967 1.00 16.51 160 ALA A O 1
ATOM 1253 N N . ARG A 1 161 ? 17.114 -3.257 3.508 1.00 18.47 161 ARG A N 1
ATOM 1254 C CA . ARG A 1 161 ? 18.214 -2.553 2.863 1.00 21.49 161 ARG A CA 1
ATOM 1255 C C . ARG A 1 161 ? 18.947 -1.642 3.842 1.00 21.89 161 ARG A C 1
ATOM 1256 O O . ARG A 1 161 ? 20.138 -1.368 3.682 1.00 26.24 161 ARG A O 1
ATOM 1264 N N . ALA A 1 162 ? 18.229 -1.161 4.847 1.00 19.18 162 ALA A N 1
ATOM 1265 C CA . ALA A 1 162 ? 18.820 -0.329 5.882 1.00 18.43 162 ALA A CA 1
ATOM 1266 C C . ALA A 1 162 ? 19.551 -1.161 6.923 1.00 17.99 162 ALA A C 1
ATOM 1267 O O . ALA A 1 162 ? 20.188 -0.621 7.830 1.00 25.76 162 ALA A O 1
ATOM 1269 N N . GLY A 1 163 ? 19.457 -2.483 6.807 1.00 17.28 163 GLY A N 1
ATOM 1270 C CA . GLY A 1 163 ? 20.150 -3.385 7.693 1.00 16.29 163 GLY A CA 1
ATOM 1271 C C . GLY A 1 163 ? 19.318 -3.924 8.822 1.00 17.22 163 GLY A C 1
ATOM 1272 O O . GLY A 1 163 ? 19.846 -4.527 9.771 1.00 21.35 163 GLY A O 1
ATOM 1273 N N . LEU A 1 164 ? 17.998 -3.736 8.774 1.00 15.65 164 LEU A N 1
ATOM 1274 C CA . LEU A 1 164 ? 17.155 -4.229 9.875 1.00 15.46 164 LEU A CA 1
ATOM 1275 C C . LEU A 1 164 ? 16.765 -5.672 9.655 1.00 14.87 164 LEU A C 1
ATOM 1276 O O . LEU A 1 164 ? 16.629 -6.143 8.522 1.00 15.03 164 LEU A O 1
ATOM 1281 N N . ASN A 1 165 ? 16.570 -6.419 10.744 1.00 13.38 165 ASN A N 1
ATOM 1282 C CA . ASN A 1 165 ? 16.180 -7.820 10.590 1.00 15.02 165 ASN A CA 1
ATOM 1283 C C . ASN A 1 165 ? 14.676 -7.932 10.348 1.00 15.04 165 ASN A C 1
ATOM 1284 O O . ASN A 1 165 ? 13.884 -7.552 11.210 1.00 17.49 165 ASN A O 1
ATOM 1289 N N . VAL A 1 166 ? 14.301 -8.453 9.189 1.00 14.97 166 VAL A N 1
ATOM 1290 C CA . VAL A 1 166 ? 12.907 -8.651 8.834 1.00 18.04 166 VAL A CA 1
ATOM 1291 C C . VAL A 1 166 ? 12.593 -10.127 8.614 1.00 17.97 166 VAL A C 1
ATOM 1292 O O . VAL A 1 166 ? 11.632 -10.467 7.919 1.00 20.95 166 VAL A O 1
ATOM 1296 N N . ASN A 1 167 ? 13.389 -10.998 9.220 1.00 17.81 167 ASN A N 1
ATOM 1297 C CA . ASN A 1 167 ? 13.233 -12.431 9.035 1.00 19.36 167 ASN A CA 1
ATOM 1298 C C . ASN A 1 167 ? 12.554 -13.121 10.192 1.00 17.65 167 ASN A C 1
ATOM 1299 O O . ASN A 1 167 ? 12.572 -14.354 10.285 1.00 18.64 167 ASN A O 1
ATOM 1304 N N . GLY A 1 168 ? 11.953 -12.363 11.104 1.00 18.07 168 GLY A N 1
ATOM 1305 C CA . GLY A 1 168 ? 11.300 -12.953 12.263 1.00 17.17 168 GLY A CA 1
ATOM 1306 C C . GLY A 1 168 ? 10.044 -13.718 11.902 1.00 17.09 168 GLY A C 1
ATOM 1307 O O . GLY A 1 168 ? 9.533 -13.611 10.784 1.00 18.74 168 GLY A O 1
ATOM 1308 N N . ASP A 1 169 ? 9.542 -14.505 12.845 1.00 16.64 169 ASP A N 1
ATOM 1309 C CA . ASP A 1 169 ? 8.283 -15.230 12.656 1.00 17.17 169 ASP A CA 1
ATOM 1310 C C . ASP A 1 169 ? 7.116 -14.267 12.906 1.00 16.63 169 ASP A C 1
ATOM 1311 O O . ASP A 1 169 ? 7.013 -13.697 13.987 1.00 17.06 169 ASP A O 1
ATOM 1316 N N . HIS A 1 170 ? 6.280 -14.089 11.893 1.00 15.07 170 HIS A N 1
ATOM 1317 C CA . HIS A 1 170 ? 5.203 -13.131 11.954 1.00 12.67 170 HIS A CA 1
ATOM 1318 C C . HIS A 1 170 ? 4.136 -13.500 12.977 1.00 11.50 170 HIS A C 1
ATOM 1319 O O . HIS A 1 170 ? 3.666 -14.635 13.018 1.00 12.98 170 HIS A O 1
ATOM 1326 N N . TYR A 1 171 ? 3.734 -12.505 13.750 1.00 10.38 171 TYR A N 1
ATOM 1327 C CA . TYR A 1 171 ? 2.493 -12.600 14.545 1.00 9.71 171 TYR A CA 1
ATOM 1328 C C . TYR A 1 171 ? 1.408 -11.840 13.815 1.00 11.28 171 TYR A C 1
ATOM 1329 O O . TYR A 1 171 ? 1.347 -11.905 12.558 1.00 12.72 171 TYR A O 1
ATOM 1338 N N . TYR A 1 172 ? 0.561 -11.069 14.483 1.00 10.13 172 TYR A N 1
ATOM 1339 C CA . TYR A 1 172 ? -0.509 -10.384 13.790 1.00 9.07 172 TYR A CA 1
ATOM 1340 C C . TYR A 1 172 ? -0.059 -9.224 12.920 1.00 8.66 172 TYR A C 1
ATOM 1341 O O . TYR A 1 172 ? 1.011 -8.649 13.089 1.00 8.48 172 TYR A O 1
ATOM 1350 N N . GLN A 1 173 ? -0.928 -8.877 11.978 1.00 8.15 173 GLN A N 1
ATOM 1351 C CA . GLN A 1 173 ? -0.696 -7.772 11.034 1.00 8.74 173 GLN A CA 1
ATOM 1352 C C . GLN A 1 173 ? -2.059 -7.126 10.747 1.00 8.36 173 GLN A C 1
ATOM 1353 O O . GLN A 1 173 ? -2.924 -7.743 10.130 1.00 10.26 173 GLN A O 1
ATOM 1359 N N . ILE A 1 174 ? -2.278 -5.939 11.292 1.00 7.49 174 ILE A N 1
ATOM 1360 C CA . ILE A 1 174 ? -3.615 -5.345 11.226 1.00 6.78 174 ILE A CA 1
ATOM 1361 C C . ILE A 1 174 ? -3.546 -3.911 10.741 1.00 7.05 174 ILE A C 1
ATOM 1362 O O . ILE A 1 174 ? -2.483 -3.288 10.717 1.00 10.53 174 ILE A O 1
ATOM 1367 N N . VAL A 1 175 ? -4.697 -3.371 10.345 1.00 6.74 175 VAL A N 1
ATOM 1368 C CA . VAL A 1 175 ? -4.763 -1.932 10.066 1.00 7.20 175 VAL A CA 1
ATOM 1369 C C . VAL A 1 175 ? -5.362 -1.244 11.297 1.00 10.09 175 VAL A C 1
ATOM 1370 O O . VAL A 1 175 ? -6.536 -1.425 11.599 1.00 10.13 175 VAL A O 1
ATOM 1374 N N . ALA A 1 176 ? -4.492 -0.570 12.033 1.00 9.82 176 ALA A N 1
ATOM 1375 C CA . ALA A 1 176 ? -4.845 -0.106 13.364 1.00 10.78 176 ALA A CA 1
ATOM 1376 C C . ALA A 1 176 ? -5.123 1.390 13.370 1.00 10.30 176 ALA A C 1
ATOM 1377 O O . ALA A 1 176 ? -4.474 2.155 12.673 1.00 11.04 176 ALA A O 1
ATOM 1379 N N . THR A 1 177 ? -6.075 1.762 14.214 1.00 7.60 177 THR A N 1
ATOM 1380 C CA . THR A 1 177 ? -6.311 3.159 14.570 1.00 7.36 177 THR A CA 1
ATOM 1381 C C . THR A 1 177 ? -5.837 3.346 16.031 1.00 7.48 177 THR A C 1
ATOM 1382 O O . THR A 1 177 ? -6.134 2.490 16.858 1.00 9.81 177 THR A O 1
ATOM 1386 N N . GLU A 1 178 ? -5.081 4.391 16.254 1.00 10.09 178 GLU A N 1
ATOM 1387 C CA . GLU A 1 178 ? -4.536 4.690 17.578 1.00 9.14 178 GLU A CA 1
ATOM 1388 C C . GLU A 1 178 ? -4.971 6.095 18.004 1.00 10.63 178 GLU A C 1
ATOM 1389 O O . GLU A 1 178 ? -5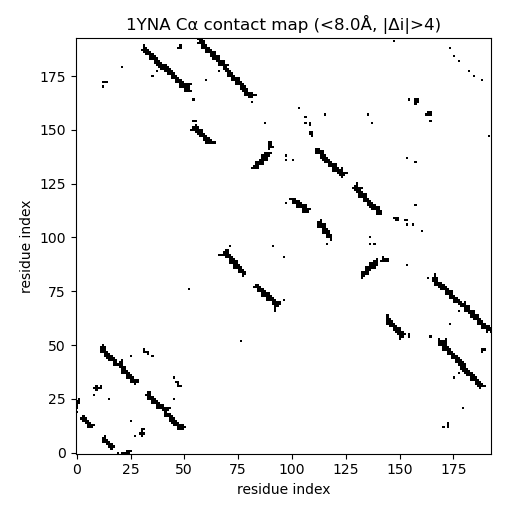.106 6.986 17.177 1.00 10.07 178 GLU A O 1
ATOM 1395 N N . GLY A 1 179 ? -5.199 6.240 19.303 1.00 11.24 179 GLY A N 1
ATOM 1396 C CA . GLY A 1 179 ? -5.429 7.519 19.934 1.00 11.52 179 GLY A CA 1
ATOM 1397 C C . GLY A 1 179 ? -4.505 7.663 21.153 1.00 11.12 179 GLY A C 1
ATOM 1398 O O . GLY A 1 179 ? -4.197 6.655 21.788 1.00 12.23 179 GLY A O 1
ATOM 1399 N N . TYR A 1 180 ? -4.073 8.879 21.424 1.00 11.19 180 TYR A N 1
ATOM 1400 C CA . TYR A 1 180 ? -3.234 9.156 22.587 1.00 11.13 180 TYR A CA 1
ATOM 1401 C C . TYR A 1 180 ? -3.634 10.484 23.226 1.00 10.90 180 TYR A C 1
ATOM 1402 O O . TYR A 1 180 ? -3.322 11.547 22.707 1.00 13.46 180 TYR A O 1
ATOM 1411 N N . PHE A 1 181 ? -4.366 10.409 24.336 1.00 11.60 181 PHE A N 1
ATOM 1412 C CA . PHE A 1 181 ? -4.845 11.622 24.995 1.00 12.52 181 PHE A CA 1
ATOM 1413 C C . PHE A 1 181 ? -5.528 12.547 24.017 1.00 11.87 181 PHE A C 1
ATOM 1414 O O . PHE A 1 181 ? -5.204 13.708 23.826 1.00 10.74 181 PHE A O 1
ATOM 1422 N N . SER A 1 182 ? -6.531 11.984 23.334 1.00 12.05 182 SER A N 1
ATOM 1423 C CA . SER A 1 182 ? -7.259 12.767 22.334 1.00 12.03 182 SER A CA 1
ATOM 1424 C C . SER A 1 182 ? -8.698 12.257 22.269 1.00 11.98 182 SER A C 1
ATOM 1425 O O . SER A 1 182 ? -9.123 11.488 23.132 1.00 12.26 182 SER A O 1
ATOM 1428 N N . SER A 1 183 ? -9.427 12.690 21.260 1.00 13.05 183 SER A N 1
ATOM 1429 C CA . SER A 1 183 ? -10.765 12.146 21.007 1.00 12.66 183 SER A CA 1
ATOM 1430 C C . SER A 1 183 ? -10.896 11.874 19.511 1.00 12.46 183 SER A C 1
ATOM 1431 O O . SER A 1 183 ? -10.133 12.410 18.706 1.00 11.92 183 SER A O 1
ATOM 1434 N N . GLY A 1 184 ? -11.849 11.022 19.151 1.00 12.29 184 GLY A N 1
ATOM 1435 C CA . GLY A 1 184 ? -12.082 10.778 17.743 1.00 13.89 184 GLY A CA 1
ATOM 1436 C C . GLY A 1 184 ? -13.040 9.664 17.446 1.00 13.43 184 GLY A C 1
ATOM 1437 O O . GLY A 1 184 ? -13.634 9.028 18.308 1.00 9.69 184 GLY A O 1
ATOM 1438 N N . TYR A 1 185 ? -13.214 9.420 16.139 1.00 12.02 185 TYR A N 1
ATOM 1439 C CA . TYR A 1 185 ? -14.055 8.336 15.676 1.00 10.48 185 TYR A CA 1
ATOM 1440 C C . TYR A 1 185 ? -13.420 7.731 14.408 1.00 10.57 185 TYR A C 1
ATOM 1441 O O . TYR A 1 185 ? -12.852 8.477 13.611 1.00 12.94 185 TYR A O 1
ATOM 1450 N N . ALA A 1 186 ? -13.497 6.429 14.297 1.00 10.10 186 ALA A N 1
ATOM 1451 C CA . ALA A 1 186 ? -13.019 5.724 13.119 1.00 10.89 186 ALA A CA 1
ATOM 1452 C C . ALA A 1 186 ? -13.917 4.531 12.809 1.00 11.52 186 ALA A C 1
ATOM 1453 O O . ALA A 1 186 ? -14.344 3.793 13.690 1.00 10.98 186 ALA A O 1
ATOM 1455 N N . ARG A 1 187 ? -14.180 4.350 11.520 1.00 9.45 187 ARG A N 1
ATOM 1456 C CA . ARG A 1 187 ? -14.861 3.156 11.046 1.00 9.53 187 ARG A CA 1
ATOM 1457 C C . ARG A 1 187 ? -14.154 2.700 9.747 1.00 11.41 187 ARG A C 1
ATOM 1458 O O . ARG A 1 187 ? -14.282 3.362 8.726 1.00 15.06 187 ARG A O 1
ATOM 1466 N N . ILE A 1 188 ? -13.357 1.672 9.903 1.00 10.85 188 ILE A N 1
ATOM 1467 C CA . ILE A 1 188 ? -12.388 1.242 8.915 1.00 10.20 188 ILE A CA 1
ATOM 1468 C C . ILE A 1 188 ? -12.671 -0.162 8.410 1.00 10.54 188 ILE A C 1
ATOM 1469 O O . ILE A 1 188 ? -12.977 -1.072 9.178 1.00 10.67 188 ILE A O 1
ATOM 1474 N N . THR A 1 189 ? -12.574 -0.328 7.093 1.00 10.68 189 THR A N 1
ATOM 1475 C CA . THR A 1 189 ? -12.738 -1.609 6.441 1.00 11.58 189 THR A CA 1
ATOM 1476 C C . THR A 1 189 ? -11.420 -2.027 5.760 1.00 10.38 189 THR A C 1
ATOM 1477 O O . THR A 1 189 ? -10.876 -1.254 4.976 1.00 12.01 189 THR A O 1
ATOM 1481 N N . VAL A 1 190 ? -10.954 -3.210 6.098 1.00 10.57 190 VAL A N 1
ATOM 1482 C CA . VAL A 1 190 ? -9.705 -3.748 5.585 1.00 11.55 190 VAL A CA 1
ATOM 1483 C C . VAL A 1 190 ? -9.971 -4.901 4.629 1.00 12.27 190 VAL A C 1
ATOM 1484 O O . VAL A 1 190 ? -10.975 -5.603 4.741 1.00 11.08 190 VAL A O 1
ATOM 1488 N N . ALA A 1 191 ? -9.069 -5.083 3.667 1.00 12.04 191 ALA A N 1
ATOM 1489 C CA . ALA A 1 191 ? -9.176 -6.250 2.782 1.00 12.70 191 ALA A CA 1
ATOM 1490 C C . ALA A 1 191 ? -7.792 -6.575 2.203 1.00 13.18 191 ALA A C 1
ATOM 1491 O O . ALA A 1 191 ? -6.951 -5.691 2.088 1.00 13.18 191 ALA A O 1
ATOM 1493 N N . ASP A 1 192 ? -7.616 -7.836 1.852 1.00 12.74 192 ASP A N 1
ATOM 1494 C CA . ASP A 1 192 ? -6.432 -8.270 1.093 1.00 12.33 192 ASP A CA 1
ATOM 1495 C C . ASP A 1 192 ? -6.815 -8.196 -0.406 1.00 14.93 192 ASP A C 1
ATOM 1496 O O . ASP A 1 192 ? -7.808 -8.797 -0.800 1.00 15.02 192 ASP A O 1
ATOM 1501 N N . VAL A 1 193 ? -6.092 -7.393 -1.164 1.00 15.81 193 VAL A N 1
ATOM 1502 C CA . VAL A 1 193 ? -6.458 -7.209 -2.582 1.00 17.53 193 VAL A CA 1
ATOM 1503 C C . VAL A 1 193 ? -5.392 -7.805 -3.489 1.00 19.82 193 VAL A C 1
ATOM 1504 O O . VAL A 1 193 ? -5.201 -7.346 -4.614 1.00 24.69 193 VAL A O 1
ATOM 1508 N N . GLY A 1 194 ? -4.667 -8.801 -2.983 1.00 18.46 194 GLY A N 1
ATOM 1509 C CA . GLY A 1 194 ? -3.618 -9.445 -3.761 1.00 21.14 194 GLY A CA 1
ATOM 1510 C C . GLY A 1 194 ? -4.193 -10.200 -4.953 1.00 24.47 194 GLY A C 1
ATOM 1511 O O . GLY A 1 194 ? -5.404 -10.428 -5.010 1.00 26.37 194 GLY A O 1
#

Organism: Thermomyces lanuginosus (NCBI:txid5541)

Sequence (193 aa):
TTPNSEGWHDGYYYSWWSDGGAQATYTNLEGGTYEISWGDGGNLVGGKGWNPGLNARAIHFEGVYQPNGNSYLAVYGWTRNPLVEYYIVENFGTYDPSSGATDLGTVECDGSIYRLGKTTRVNAPSIDGTQTFDQYWSVRQDKRTSGTVQTGCHFDAWARAGLNVNGDHYYQIVATEGYFSSGYARITVADVG

InterPro domains:
  IPR001137 Glycoside hydrolase family 11 [PR00911] (104-113)
  IPR001137 Glycoside hydrolase family 11 [PR00911] (114-124)
  IPR001137 Glycoside hydrolase family 11 [PR00911] (142-148)
  IPR001137 Glycoside hydrolase family 11 [PR00911] (162-167)
  IPR001137 Glycoside hydrolase family 11 [PR00911] (167-176)
  IPR001137 Glycoside hydrolase family 11 [PR00911] (190-198)
  IPR001137 Glycoside hydrolase family 11 [PTHR46828] (1-222)
  IPR013319 Glycoside hydrolase family 11/12 [G3DSA:2.60.120.180] (32-225)
  IPR013320 Concanavalin A-like lectin/glucanase domain superfamily [SSF49899] (33-223)
  IPR018208 Glycoside hydrolase family 11, active site 1 [PS00776] (114-124)
  IPR033119 Glycoside hydrolase family 11, active site 2 [PS00777] (206-217)
  IPR033123 Glycosyl hydrolase 11 domain [PF00457] (41-220)
  IPR033123 Glycosyl hydrolase 11 domain [PS51761] (32-222)